Protein AF-0000000077172680 (afdb_homodimer)

Foldseek 3Di:
DPLCVQVVVLVVQCVVCLQVLPLVSNLVQADQAQAAWEADAPGDIDTGNVRVSVVSNVVSVVADGKDKDKAWPDWDDDPFKIKTKIKIWMWGDDPHDIDIFIKIKIWMWGQDPNHTHTRYIHIYGDDD/DPLCVQVVVLVVQCVVCLQVLPLVSNVVQADQAQAAWEADAPGDIDTGNVRVSVVSNVVSVVADGKDKDKAWPDWDDDPFKIKTKIKIWMWGDDPHDIDIFIKIKIWMWGQDPNHTHTRYIHIYGDDD

Structure (mmCIF, N/CA/C/O backbone):
data_AF-0000000077172680-model_v1
#
loop_
_entity.id
_entity.type
_entity.pdbx_description
1 polymer 'Gll0142 protein'
#
loop_
_atom_site.group_PDB
_atom_site.id
_atom_site.type_symbol
_atom_site.label_atom_id
_atom_site.label_alt_id
_atom_site.label_comp_id
_atom_site.label_asym_id
_atom_site.label_entity_id
_atom_site.label_seq_id
_atom_site.pdbx_PDB_ins_code
_atom_site.Cartn_x
_atom_site.Cartn_y
_atom_site.Cartn_z
_atom_site.occupancy
_atom_site.B_iso_or_equiv
_atom_site.auth_seq_id
_atom_site.auth_comp_id
_atom_site.auth_asym_id
_atom_site.auth_atom_id
_atom_site.pdbx_PDB_model_num
ATOM 1 N N . MET A 1 1 ? -17.188 -13.734 15.547 1 40.25 1 MET A N 1
ATOM 2 C CA . MET A 1 1 ? -16.375 -14.562 14.648 1 40.25 1 MET A CA 1
ATOM 3 C C . MET A 1 1 ? -15.289 -13.727 13.977 1 40.25 1 MET A C 1
ATOM 5 O O . MET A 1 1 ? -15.516 -12.578 13.609 1 40.25 1 MET A O 1
ATOM 9 N N . ASP A 1 2 ? -13.906 -13.969 13.953 1 67.06 2 ASP A N 1
ATOM 10 C CA . ASP A 1 2 ? -12.758 -13.156 13.578 1 67.06 2 ASP A CA 1
ATOM 11 C C . ASP A 1 2 ? -12.844 -12.711 12.125 1 67.06 2 ASP A C 1
ATOM 13 O O . ASP A 1 2 ? -12.734 -13.523 11.211 1 67.06 2 ASP A O 1
ATOM 17 N N . GLU A 1 3 ? -13.539 -11.633 11.867 1 84.81 3 GLU A N 1
ATOM 18 C CA . GLU A 1 3 ? -13.898 -11.055 10.578 1 84.81 3 GLU A CA 1
ATOM 19 C C . GLU A 1 3 ? -12.727 -11.125 9.602 1 84.81 3 GLU A C 1
ATOM 21 O O . GLU A 1 3 ? -12.93 -11.148 8.383 1 84.81 3 GLU A O 1
ATOM 26 N N . CYS A 1 4 ? -11.625 -11.43 10.219 1 95.38 4 CYS A N 1
ATOM 27 C CA . CYS A 1 4 ? -10.445 -11.375 9.352 1 95.38 4 CYS A CA 1
ATOM 28 C C . CYS A 1 4 ? -10.023 -12.773 8.922 1 95.38 4 CYS A C 1
ATOM 30 O O . CYS A 1 4 ? -9.164 -12.93 8.055 1 95.38 4 CYS A O 1
ATOM 32 N N . GLU A 1 5 ? -10.688 -13.789 9.422 1 96.75 5 GLU A N 1
ATOM 33 C CA . GLU A 1 5 ? -10.227 -15.156 9.164 1 96.75 5 GLU A CA 1
ATOM 34 C C . GLU A 1 5 ? -10.242 -15.461 7.664 1 96.75 5 GLU A C 1
ATOM 36 O O . GLU A 1 5 ? -9.242 -15.93 7.113 1 96.75 5 GLU A O 1
ATOM 41 N N . ALA A 1 6 ? -11.359 -15.234 7.035 1 97.44 6 ALA A N 1
ATOM 42 C CA . ALA A 1 6 ? -11.484 -15.531 5.609 1 97.44 6 ALA A CA 1
ATOM 43 C C . ALA A 1 6 ? -10.508 -14.695 4.793 1 97.44 6 ALA A C 1
ATOM 45 O O . ALA A 1 6 ? -9.898 -15.188 3.844 1 97.44 6 ALA A O 1
ATOM 46 N N . VAL A 1 7 ? -10.289 -13.398 5.141 1 98.62 7 VAL A N 1
ATOM 47 C CA . VAL A 1 7 ? -9.367 -12.508 4.449 1 98.62 7 VAL A CA 1
ATOM 48 C C . VAL A 1 7 ? -7.934 -13 4.641 1 98.62 7 VAL A C 1
ATOM 50 O O . VAL A 1 7 ? -7.152 -13.055 3.688 1 98.62 7 VAL A O 1
ATOM 53 N N . LEU A 1 8 ? -7.629 -13.414 5.879 1 98.69 8 LEU A N 1
ATOM 54 C CA . LEU A 1 8 ? -6.285 -13.898 6.168 1 98.69 8 LEU A CA 1
ATOM 55 C C . LEU A 1 8 ? -6.023 -15.227 5.465 1 98.69 8 LEU A C 1
ATOM 57 O O . LEU A 1 8 ? -4.891 -15.516 5.078 1 98.69 8 LEU A O 1
ATOM 61 N N . GLY A 1 9 ? -7.082 -16 5.258 1 98.62 9 GLY A N 1
ATOM 62 C CA . GLY A 1 9 ? -6.957 -17.188 4.426 1 98.62 9 GLY A CA 1
ATOM 63 C C . GLY A 1 9 ? -6.594 -16.875 2.988 1 98.62 9 GLY A C 1
ATOM 64 O O . GLY A 1 9 ? -5.715 -17.516 2.408 1 98.62 9 GLY A O 1
ATOM 65 N N . ALA A 1 10 ? -7.293 -15.898 2.416 1 98.75 10 ALA A N 1
ATOM 66 C CA . ALA A 1 10 ? -6.973 -15.445 1.064 1 98.75 10 ALA A CA 1
ATOM 67 C C . ALA A 1 10 ? -5.555 -14.891 0.995 1 98.75 10 ALA A C 1
ATOM 69 O O . ALA A 1 10 ? -4.832 -15.133 0.026 1 98.75 10 ALA A O 1
ATOM 70 N N . ASN A 1 11 ? -5.191 -14.18 2.037 1 98.88 11 ASN A N 1
ATOM 71 C CA . ASN A 1 11 ? -3.838 -13.648 2.127 1 98.88 11 ASN A CA 1
ATOM 72 C C . ASN A 1 11 ? -2.797 -14.766 2.162 1 98.88 11 ASN A C 1
ATOM 74 O O . ASN A 1 11 ? -1.79 -14.703 1.454 1 98.88 11 ASN A O 1
ATOM 78 N N . ALA A 1 12 ? -3.027 -15.742 2.932 1 98.81 12 ALA A N 1
ATOM 79 C CA . ALA A 1 12 ? -2.123 -16.891 3.012 1 98.81 12 ALA A CA 1
ATOM 80 C C . ALA A 1 12 ? -2.029 -17.609 1.67 1 98.81 12 ALA A C 1
ATOM 82 O O . ALA A 1 12 ? -0.949 -18.047 1.27 1 98.81 12 ALA A O 1
ATOM 83 N N . ALA A 1 13 ? -3.143 -17.734 0.996 1 98.88 13 ALA A N 1
ATOM 84 C CA . ALA A 1 13 ? -3.168 -18.375 -0.313 1 98.88 13 ALA A CA 1
ATOM 85 C C . ALA A 1 13 ? -2.324 -17.609 -1.324 1 98.88 13 ALA A C 1
ATOM 87 O O . ALA A 1 13 ? -1.645 -18.203 -2.16 1 98.88 13 ALA A O 1
ATOM 88 N N . PHE A 1 14 ? -2.365 -16.297 -1.26 1 98.94 14 PHE A N 1
ATOM 89 C CA . PHE A 1 14 ? -1.54 -15.461 -2.123 1 98.94 14 PHE A CA 1
ATOM 90 C C . PHE A 1 14 ? -0.061 -15.766 -1.923 1 98.94 14 PHE A C 1
ATOM 92 O O . PHE A 1 14 ? 0.666 -16 -2.891 1 98.94 14 PHE A O 1
ATOM 99 N N . TYR A 1 15 ? 0.352 -15.852 -0.707 1 98.81 15 TYR A N 1
ATOM 100 C CA . TYR A 1 15 ? 1.773 -16.031 -0.436 1 98.81 15 TYR A CA 1
ATOM 101 C C . TYR A 1 15 ? 2.197 -17.469 -0.691 1 98.81 15 TYR A C 1
ATOM 103 O O . TYR A 1 15 ? 3.328 -17.734 -1.107 1 98.81 15 TYR A O 1
ATOM 111 N N . ARG A 1 16 ? 1.318 -18.406 -0.494 1 98.69 16 ARG A N 1
ATOM 112 C CA . ARG A 1 16 ? 1.612 -19.797 -0.87 1 98.69 16 ARG A CA 1
ATOM 113 C C . ARG A 1 16 ? 1.8 -19.922 -2.379 1 98.69 16 ARG A C 1
ATOM 115 O O . ARG A 1 16 ? 2.73 -20.578 -2.84 1 98.69 16 ARG A O 1
ATOM 122 N N . ALA A 1 17 ? 0.877 -19.266 -3.127 1 98.81 17 ALA A N 1
ATOM 123 C CA . ALA A 1 17 ? 1.009 -19.266 -4.582 1 98.81 17 ALA A CA 1
ATOM 124 C C . ALA A 1 17 ? 2.332 -18.641 -5.012 1 98.81 17 ALA A C 1
ATOM 126 O O . ALA A 1 17 ? 2.986 -19.125 -5.934 1 98.81 17 ALA A O 1
ATOM 127 N N . PHE A 1 18 ? 2.713 -17.594 -4.309 1 98.5 18 PHE A N 1
ATOM 128 C CA . PHE A 1 18 ? 3.965 -16.891 -4.566 1 98.5 18 PHE A CA 1
ATOM 129 C C . PHE A 1 18 ? 5.16 -17.797 -4.277 1 98.5 18 PHE A C 1
ATOM 131 O O . PHE A 1 18 ? 6.023 -17.984 -5.137 1 98.5 18 PHE A O 1
ATOM 138 N N . GLU A 1 19 ? 5.191 -18.375 -3.176 1 97.69 19 GLU A N 1
ATOM 139 C CA . GLU A 1 19 ? 6.293 -19.234 -2.746 1 97.69 19 GLU A CA 1
ATOM 140 C C . GLU A 1 19 ? 6.441 -20.453 -3.66 1 97.69 19 GLU A C 1
ATOM 142 O O . GLU A 1 19 ? 7.555 -20.875 -3.967 1 97.69 19 GLU A O 1
ATOM 147 N N . LYS A 1 20 ? 5.379 -20.984 -4.086 1 97.56 20 LYS A N 1
ATOM 148 C CA . LYS A 1 20 ? 5.395 -22.188 -4.918 1 97.56 20 LYS A CA 1
ATOM 149 C C . LYS A 1 20 ? 5.57 -21.828 -6.395 1 97.56 20 LYS A C 1
ATOM 151 O O . LYS A 1 20 ? 5.703 -22.719 -7.238 1 97.56 20 LYS A O 1
ATOM 156 N N . ARG A 1 21 ? 5.531 -20.578 -6.668 1 97.88 21 ARG A N 1
ATOM 157 C CA . ARG A 1 21 ? 5.613 -20.109 -8.047 1 97.88 21 ARG A CA 1
ATOM 158 C C . ARG A 1 21 ? 4.551 -20.766 -8.914 1 97.88 21 ARG A C 1
ATOM 160 O O . ARG A 1 21 ? 4.852 -21.266 -10 1 97.88 21 ARG A O 1
ATOM 167 N N . ASP A 1 22 ? 3.367 -20.812 -8.367 1 98.56 22 ASP A N 1
ATOM 168 C CA . ASP A 1 22 ? 2.221 -21.453 -9 1 98.56 22 ASP A CA 1
ATOM 169 C C . ASP A 1 22 ? 1.269 -20.422 -9.594 1 98.56 22 ASP A C 1
ATOM 171 O O . ASP A 1 22 ? 0.454 -19.828 -8.883 1 98.56 22 ASP A O 1
ATOM 175 N N . ILE A 1 23 ? 1.263 -20.281 -10.914 1 98.75 23 ILE A N 1
ATOM 176 C CA . ILE A 1 23 ? 0.541 -19.203 -11.57 1 98.75 23 ILE A CA 1
ATOM 177 C C . ILE A 1 23 ? -0.959 -19.484 -11.539 1 98.75 23 ILE A C 1
ATOM 179 O O . ILE A 1 23 ? -1.771 -18.562 -11.461 1 98.75 23 ILE A O 1
ATOM 183 N N . GLU A 1 24 ? -1.305 -20.656 -11.586 1 98.81 24 GLU A N 1
ATOM 184 C CA . GLU A 1 24 ? -2.729 -20.969 -11.516 1 98.81 24 GLU A CA 1
ATOM 185 C C . GLU A 1 24 ? -3.295 -20.656 -10.133 1 98.81 24 GLU A C 1
ATOM 187 O O . GLU A 1 24 ? -4.395 -20.109 -10.023 1 98.81 24 GLU A O 1
ATOM 192 N N . ALA A 1 25 ? -2.621 -21 -9.062 1 98.88 25 ALA A N 1
ATOM 193 C CA . ALA A 1 25 ? -3.031 -20.625 -7.707 1 98.88 25 ALA A CA 1
ATOM 194 C C . ALA A 1 25 ? -3.045 -19.109 -7.531 1 98.88 25 ALA A C 1
ATOM 196 O O . ALA A 1 25 ? -3.926 -18.562 -6.863 1 98.88 25 ALA A O 1
ATOM 197 N N . MET A 1 26 ? -2.039 -18.484 -8.156 1 98.88 26 MET A N 1
ATOM 198 C CA . MET A 1 26 ? -1.99 -17.016 -8.125 1 98.88 26 MET A CA 1
ATOM 199 C C . MET A 1 26 ? -3.229 -16.422 -8.781 1 98.88 26 MET A C 1
ATOM 201 O O . MET A 1 26 ? -3.863 -15.523 -8.219 1 98.88 26 MET A O 1
ATOM 205 N N . ALA A 1 27 ? -3.566 -16.969 -9.891 1 98.81 27 ALA A N 1
ATOM 206 C CA . ALA A 1 27 ? -4.746 -16.484 -10.609 1 98.81 27 ALA A CA 1
ATOM 207 C C . ALA A 1 27 ? -6.008 -16.672 -9.766 1 98.81 27 ALA A C 1
ATOM 209 O O . ALA A 1 27 ? -6.895 -15.805 -9.781 1 98.81 27 ALA A O 1
ATOM 210 N N . ALA A 1 28 ? -6.066 -17.688 -9.023 1 98.69 28 ALA A N 1
ATOM 211 C CA . ALA A 1 28 ? -7.262 -18.031 -8.25 1 98.69 28 ALA A CA 1
ATOM 212 C C . ALA A 1 28 ? -7.473 -17.047 -7.105 1 98.69 28 ALA A C 1
ATOM 214 O O . ALA A 1 28 ? -8.602 -16.875 -6.629 1 98.69 28 ALA A O 1
ATOM 215 N N . VAL A 1 29 ? -6.453 -16.344 -6.68 1 98.75 29 VAL A N 1
ATOM 216 C CA . VAL A 1 29 ? -6.566 -15.469 -5.516 1 98.75 29 VAL A CA 1
ATOM 217 C C . VAL A 1 29 ? -6.867 -14.039 -5.969 1 98.75 29 VAL A C 1
ATOM 219 O O . VAL A 1 29 ? -7.371 -13.227 -5.188 1 98.75 29 VAL A O 1
ATOM 222 N N . TRP A 1 30 ? -6.574 -13.773 -7.227 1 98.88 30 TRP A N 1
ATOM 223 C CA . TRP A 1 30 ? -6.727 -12.406 -7.723 1 98.88 30 TRP A CA 1
ATOM 224 C C . TRP A 1 30 ? -8.109 -12.203 -8.328 1 98.88 30 TRP A C 1
ATOM 226 O O . TRP A 1 30 ? -8.656 -13.102 -8.969 1 98.88 30 TRP A O 1
ATOM 236 N N . SER A 1 31 ? -8.656 -11 -8.07 1 98.62 31 SER A N 1
ATOM 237 C CA . SER A 1 31 ? -9.711 -10.547 -8.969 1 98.62 31 SER A CA 1
ATOM 238 C C . SER A 1 31 ? -9.18 -10.359 -10.391 1 98.62 31 SER A C 1
ATOM 240 O O . SER A 1 31 ? -8.172 -9.688 -10.594 1 98.62 31 SER A O 1
ATOM 242 N N . GLN A 1 32 ? -9.828 -10.898 -11.328 1 97.75 32 GLN A N 1
ATOM 243 C CA . GLN A 1 32 ? -9.297 -10.891 -12.688 1 97.75 32 GLN A CA 1
ATOM 244 C C . GLN A 1 32 ? -9.953 -9.805 -13.523 1 97.75 32 GLN A C 1
ATOM 246 O O . GLN A 1 32 ? -10.125 -9.961 -14.734 1 97.75 32 GLN A O 1
ATOM 251 N N . GLY A 1 33 ? -10.344 -8.734 -12.875 1 94.75 33 GLY A N 1
ATOM 252 C CA . GLY A 1 33 ? -10.945 -7.59 -13.531 1 94.75 33 GLY A CA 1
ATOM 253 C C . GLY A 1 33 ? -9.93 -6.574 -14.016 1 94.75 33 GLY A C 1
ATOM 254 O O . GLY A 1 33 ? -8.734 -6.691 -13.719 1 94.75 33 GLY A O 1
ATOM 255 N N . ALA A 1 34 ? -10.383 -5.586 -14.703 1 94.88 34 ALA A N 1
ATOM 256 C CA . ALA A 1 34 ? -9.555 -4.535 -15.281 1 94.88 34 ALA A CA 1
ATOM 257 C C . ALA A 1 34 ? -9.086 -3.551 -14.211 1 94.88 34 ALA A C 1
ATOM 259 O O . ALA A 1 34 ? -8.18 -2.752 -14.445 1 94.88 34 ALA A O 1
ATOM 260 N N . ALA A 1 35 ? -9.609 -3.643 -13.008 1 95.31 35 ALA A N 1
ATOM 261 C CA . ALA A 1 35 ? -9.312 -2.637 -11.992 1 95.31 35 ALA A CA 1
ATOM 262 C C . ALA A 1 35 ? -8.219 -3.119 -11.047 1 95.31 35 ALA A C 1
ATOM 264 O O . ALA A 1 35 ? -7.746 -2.361 -10.195 1 95.31 35 ALA A O 1
ATOM 265 N N . SER A 1 36 ? -7.812 -4.387 -11.141 1 98.44 36 SER A N 1
ATOM 266 C CA . SER A 1 36 ? -6.77 -4.914 -10.266 1 98.44 36 SER A CA 1
ATOM 267 C C . SER A 1 36 ? -5.457 -4.16 -10.453 1 98.44 36 SER A C 1
ATOM 269 O O . SER A 1 36 ? -5.082 -3.826 -11.578 1 98.44 36 SER A O 1
ATOM 271 N N . LEU A 1 37 ? -4.773 -3.865 -9.359 1 98.88 37 LEU A N 1
ATOM 272 C CA . LEU A 1 37 ? -3.521 -3.121 -9.383 1 98.88 37 LEU A CA 1
ATOM 273 C C . LEU A 1 37 ? -2.436 -3.857 -8.602 1 98.88 37 LEU A C 1
ATOM 275 O O . LEU A 1 37 ? -2.707 -4.43 -7.543 1 98.88 37 LEU A O 1
ATOM 279 N N . CYS A 1 38 ? -1.221 -3.779 -9.133 1 98.94 38 CYS A N 1
ATOM 280 C CA . CYS A 1 38 ? -0.075 -4.371 -8.453 1 98.94 38 CYS A CA 1
ATOM 281 C C . CYS A 1 38 ? 1.145 -3.461 -8.547 1 98.94 38 CYS A C 1
ATOM 283 O O . CYS A 1 38 ? 1.502 -3.004 -9.633 1 98.94 38 CYS A O 1
ATOM 285 N N . ILE A 1 39 ? 1.688 -3.17 -7.469 1 98.88 39 ILE A N 1
ATOM 286 C CA . ILE A 1 39 ? 2.943 -2.436 -7.359 1 98.88 39 ILE A CA 1
ATOM 287 C C . ILE A 1 39 ? 4.023 -3.34 -6.773 1 98.88 39 ILE A C 1
ATOM 289 O O . ILE A 1 39 ? 4.023 -3.621 -5.57 1 98.88 39 ILE A O 1
ATOM 293 N N . HIS A 1 40 ? 4.938 -3.797 -7.621 1 98.31 40 HIS A N 1
ATOM 294 C CA . HIS A 1 40 ? 6.121 -4.508 -7.145 1 98.31 40 HIS A CA 1
ATOM 295 C C . HIS A 1 40 ? 7.16 -3.537 -6.59 1 98.31 40 HIS A C 1
ATOM 297 O O . HIS A 1 40 ? 7.152 -2.354 -6.93 1 98.31 40 HIS A O 1
ATOM 303 N N . PRO A 1 41 ? 7.996 -4.094 -5.707 1 96.81 41 PRO A N 1
ATOM 304 C CA . PRO A 1 41 ? 9.016 -3.215 -5.137 1 96.81 41 PRO A CA 1
ATOM 305 C C . PRO A 1 41 ? 9.828 -2.479 -6.199 1 96.81 41 PRO A C 1
ATOM 307 O O . PRO A 1 41 ? 10.406 -3.109 -7.086 1 96.81 41 PRO A O 1
ATOM 310 N N . GLY A 1 42 ? 9.766 -1.125 -6.117 1 96.06 42 GLY A N 1
ATOM 311 C CA . GLY A 1 42 ? 10.578 -0.288 -6.98 1 96.06 42 GLY A CA 1
ATOM 312 C C . GLY A 1 42 ? 9.922 0.009 -8.312 1 96.06 42 GLY A C 1
ATOM 313 O O . GLY A 1 42 ? 10.508 0.665 -9.172 1 96.06 42 GLY A O 1
ATOM 314 N N . ARG A 1 43 ? 8.68 -0.343 -8.453 1 97.19 43 ARG A N 1
ATOM 315 C CA . ARG A 1 43 ? 8.062 -0.252 -9.773 1 97.19 43 ARG A CA 1
ATOM 316 C C . ARG A 1 43 ? 6.789 0.586 -9.727 1 97.19 43 ARG A C 1
ATOM 318 O O . ARG A 1 43 ? 6.172 0.726 -8.672 1 97.19 43 ARG A O 1
ATOM 325 N N . PRO A 1 44 ? 6.414 1.173 -10.914 1 98.19 44 PRO A N 1
ATOM 326 C CA . PRO A 1 44 ? 5.07 1.752 -10.992 1 98.19 44 PRO A CA 1
ATOM 327 C C . PRO A 1 44 ? 3.969 0.694 -10.953 1 98.19 44 PRO A C 1
ATOM 329 O O . PRO A 1 44 ? 4.254 -0.502 -11.055 1 98.19 44 PRO A O 1
ATOM 332 N N . ALA A 1 45 ? 2.779 1.157 -10.891 1 98.75 45 ALA A N 1
ATOM 333 C CA . ALA A 1 45 ? 1.63 0.26 -10.812 1 98.75 45 ALA A CA 1
ATOM 334 C C . ALA A 1 45 ? 1.367 -0.414 -12.156 1 98.75 45 ALA A C 1
ATOM 336 O O . ALA A 1 45 ? 1.475 0.222 -13.203 1 98.75 45 ALA A O 1
ATOM 337 N N . LEU A 1 46 ? 1.086 -1.696 -12.102 1 98.81 46 LEU A N 1
ATOM 338 C CA . LEU A 1 46 ? 0.448 -2.43 -13.195 1 98.81 46 LEU A CA 1
ATOM 339 C C . LEU A 1 46 ? -1.067 -2.445 -13.023 1 98.81 46 LEU A C 1
ATOM 341 O O . LEU A 1 46 ? -1.57 -2.693 -11.922 1 98.81 46 LEU A O 1
ATOM 345 N N . ARG A 1 47 ? -1.732 -2.193 -14.125 1 98.44 47 ARG A N 1
ATOM 346 C CA . ARG A 1 47 ? -3.191 -2.18 -14.062 1 98.44 47 ARG A CA 1
ATOM 347 C C . ARG A 1 47 ? -3.785 -3.303 -14.906 1 98.44 47 ARG A C 1
ATOM 349 O O . ARG A 1 47 ? -3.371 -3.514 -16.047 1 98.44 47 ARG A O 1
ATOM 356 N N . GLY A 1 48 ? -4.777 -3.916 -14.266 1 98.56 48 GLY A N 1
ATOM 357 C CA . GLY A 1 48 ? -5.488 -4.988 -14.945 1 98.56 48 GLY A CA 1
ATOM 358 C C . GLY A 1 48 ? -4.855 -6.352 -14.727 1 98.56 48 GLY A C 1
ATOM 359 O O . GLY A 1 48 ? -3.631 -6.473 -14.672 1 98.56 48 GLY A O 1
ATOM 360 N N . TRP A 1 49 ? -5.734 -7.336 -14.695 1 98.44 49 TRP A N 1
ATOM 361 C CA . TRP A 1 49 ? -5.281 -8.688 -14.375 1 98.44 49 TRP A CA 1
ATOM 362 C C . TRP A 1 49 ? -4.301 -9.188 -15.43 1 98.44 49 TRP A C 1
ATOM 364 O O . TRP A 1 49 ? -3.318 -9.859 -15.102 1 98.44 49 TRP A O 1
ATOM 374 N N . SER A 1 50 ? -4.492 -8.922 -16.656 1 98.56 50 SER A N 1
ATOM 375 C CA . SER A 1 50 ? -3.584 -9.398 -17.688 1 98.56 50 SER A CA 1
ATOM 376 C C . SER A 1 50 ? -2.154 -8.938 -17.422 1 98.56 50 SER A C 1
ATOM 378 O O . SER A 1 50 ? -1.224 -9.75 -17.453 1 98.56 50 SER A O 1
ATOM 380 N N . ALA A 1 51 ? -1.961 -7.645 -17.141 1 98.81 51 ALA A N 1
ATOM 381 C CA . ALA A 1 51 ? -0.64 -7.102 -16.844 1 98.81 51 ALA A CA 1
ATOM 382 C C . ALA A 1 51 ? -0.097 -7.68 -15.539 1 98.81 51 ALA A C 1
ATOM 384 O O . ALA A 1 51 ? 1.086 -8.016 -15.445 1 98.81 51 ALA A O 1
ATOM 385 N N . VAL A 1 52 ? -0.951 -7.801 -14.57 1 98.88 52 VAL A N 1
ATOM 386 C CA . VAL A 1 52 ? -0.561 -8.328 -13.266 1 98.88 52 VAL A CA 1
ATOM 387 C C . VAL A 1 52 ? -0.106 -9.781 -13.414 1 98.88 52 VAL A C 1
ATOM 389 O O . VAL A 1 52 ? 0.968 -10.156 -12.93 1 98.88 52 VAL A O 1
ATOM 392 N N . ARG A 1 53 ? -0.907 -10.586 -14.109 1 98.88 53 ARG A N 1
ATOM 393 C CA . ARG A 1 53 ? -0.549 -11.984 -14.32 1 98.88 53 ARG A CA 1
ATOM 394 C C . ARG A 1 53 ? 0.799 -12.109 -15.023 1 98.88 53 ARG A C 1
ATOM 396 O O . ARG A 1 53 ? 1.656 -12.883 -14.602 1 98.88 53 ARG A O 1
ATOM 403 N N . GLN A 1 54 ? 0.976 -11.352 -16.062 1 98.81 54 GLN A N 1
ATOM 404 C CA . GLN A 1 54 ? 2.223 -11.406 -16.812 1 98.81 54 GLN A CA 1
ATOM 405 C C . GLN A 1 54 ? 3.418 -11.07 -15.938 1 98.81 54 GLN A C 1
ATOM 407 O O . GLN A 1 54 ? 4.48 -11.68 -16.062 1 98.81 54 GLN A O 1
ATOM 412 N N . SER A 1 55 ? 3.275 -10.109 -15.086 1 98.81 55 SER A N 1
ATOM 413 C CA . SER A 1 55 ? 4.367 -9.719 -14.195 1 98.81 55 SER A CA 1
ATOM 414 C C . SER A 1 55 ? 4.719 -10.852 -13.234 1 98.81 55 SER A C 1
ATOM 416 O O . SER A 1 55 ? 5.895 -11.086 -12.953 1 98.81 55 SER A O 1
ATOM 418 N N . TRP A 1 56 ? 3.756 -11.523 -12.656 1 98.69 56 TRP A N 1
ATOM 419 C CA . TRP A 1 56 ? 4.008 -12.664 -11.773 1 98.69 56 TRP A CA 1
ATOM 420 C C . TRP A 1 56 ? 4.66 -13.805 -12.539 1 98.69 56 TRP A C 1
ATOM 422 O O . TRP A 1 56 ? 5.574 -14.461 -12.031 1 98.69 56 TRP A O 1
ATOM 432 N N . GLU A 1 57 ? 4.199 -14.039 -13.789 1 98.75 57 GLU A N 1
ATOM 433 C CA . GLU A 1 57 ? 4.816 -15.07 -14.617 1 98.75 57 GLU A CA 1
ATOM 434 C C . GLU A 1 57 ? 6.301 -14.789 -14.836 1 98.75 57 GLU A C 1
ATOM 436 O O . GLU A 1 57 ? 7.129 -15.703 -14.766 1 98.75 57 GLU A O 1
ATOM 441 N N . GLN A 1 58 ? 6.605 -13.586 -15.094 1 98.38 58 GLN A N 1
ATOM 442 C CA . GLN A 1 58 ? 8 -13.203 -15.281 1 98.38 58 GLN A CA 1
ATOM 443 C C . GLN A 1 58 ? 8.805 -13.406 -14 1 98.38 58 GLN A C 1
ATOM 445 O O . GLN A 1 58 ? 9.922 -13.93 -14.039 1 98.38 58 GLN A O 1
ATOM 450 N N . ILE A 1 59 ? 8.312 -13.016 -12.859 1 97.12 59 ILE A N 1
ATOM 451 C CA . ILE A 1 59 ? 8.969 -13.18 -11.57 1 97.12 59 ILE A CA 1
ATOM 452 C C . ILE A 1 59 ? 9.188 -14.664 -11.289 1 97.12 59 ILE A C 1
ATOM 454 O O . ILE A 1 59 ? 10.266 -15.07 -10.859 1 97.12 59 ILE A O 1
ATOM 458 N N . PHE A 1 60 ? 8.164 -15.477 -11.562 1 97.12 60 PHE A N 1
ATOM 459 C CA . PHE A 1 60 ? 8.25 -16.906 -11.312 1 97.12 60 PHE A CA 1
ATOM 460 C C . PHE A 1 60 ? 9.312 -17.562 -12.195 1 97.12 60 PHE A C 1
ATOM 462 O O . PHE A 1 60 ? 10.023 -18.469 -11.758 1 97.12 60 PHE A O 1
ATOM 469 N N . LYS A 1 61 ? 9.422 -17.094 -13.375 1 96.38 61 LYS A N 1
ATOM 470 C CA . LYS A 1 61 ? 10.367 -17.641 -14.344 1 96.38 61 LYS A CA 1
ATOM 471 C C . LYS A 1 61 ? 11.805 -17.438 -13.891 1 96.38 61 LYS A C 1
ATOM 473 O O . LYS A 1 61 ? 12.656 -18.312 -14.094 1 96.38 61 LYS A O 1
ATOM 478 N N . VAL A 1 62 ? 12.039 -16.312 -13.242 1 93.19 62 VAL A N 1
ATOM 479 C CA . VAL A 1 62 ? 13.422 -15.969 -12.953 1 93.19 62 VAL A CA 1
ATOM 480 C C . VAL A 1 62 ? 13.758 -16.328 -11.508 1 93.19 62 VAL A C 1
ATOM 482 O O . VAL A 1 62 ? 14.891 -16.125 -11.055 1 93.19 62 VAL A O 1
ATOM 485 N N . THR A 1 63 ? 12.844 -16.781 -10.773 1 91.31 63 THR A N 1
ATOM 486 C CA . THR A 1 63 ? 13.031 -17.188 -9.383 1 91.31 63 THR A CA 1
ATOM 487 C C . THR A 1 63 ? 13.234 -18.688 -9.273 1 91.31 63 THR A C 1
ATOM 489 O O . THR A 1 63 ? 12.336 -19.469 -9.617 1 91.31 63 THR A O 1
ATOM 492 N N . ALA A 1 64 ? 14.375 -19.125 -8.82 1 88.56 64 ALA A N 1
ATOM 493 C CA . ALA A 1 64 ? 14.664 -20.562 -8.711 1 88.56 64 ALA A CA 1
ATOM 494 C C . ALA A 1 64 ? 14.055 -21.141 -7.434 1 88.56 64 ALA A C 1
ATOM 496 O O . ALA A 1 64 ? 13.398 -22.188 -7.469 1 88.56 64 ALA A O 1
ATOM 497 N N . TYR A 1 65 ? 14.289 -20.531 -6.312 1 92 65 TYR A N 1
ATOM 498 C CA . TYR A 1 65 ? 13.773 -20.938 -5.012 1 92 65 TYR A CA 1
ATOM 499 C C . TYR A 1 65 ? 13.43 -19.719 -4.156 1 92 65 TYR A C 1
ATOM 501 O O . TYR A 1 65 ? 14.164 -18.734 -4.148 1 92 65 TYR A O 1
ATOM 509 N N . ILE A 1 66 ? 12.281 -19.906 -3.57 1 94.94 66 ILE A N 1
ATOM 510 C CA . ILE A 1 66 ? 11.859 -18.797 -2.736 1 94.94 66 ILE A CA 1
ATOM 511 C C . ILE A 1 66 ? 11.094 -19.312 -1.522 1 94.94 66 ILE A C 1
ATOM 513 O O . ILE A 1 66 ? 10.32 -20.266 -1.632 1 94.94 66 ILE A O 1
ATOM 517 N N . GLU A 1 67 ? 11.43 -18.766 -0.358 1 96.25 67 GLU A N 1
ATOM 518 C CA . GLU A 1 67 ? 10.656 -18.922 0.872 1 96.25 67 GLU A CA 1
ATOM 519 C C . GLU A 1 67 ? 10.195 -17.562 1.401 1 96.25 67 GLU A C 1
ATOM 521 O O . GLU A 1 67 ? 10.945 -16.578 1.356 1 96.25 67 GLU A O 1
ATOM 526 N N . ILE A 1 68 ? 8.938 -17.578 1.902 1 97.56 68 ILE A N 1
ATOM 527 C CA . ILE A 1 68 ? 8.375 -16.328 2.375 1 97.56 68 ILE A CA 1
ATOM 528 C C . ILE A 1 68 ? 7.789 -16.516 3.771 1 97.56 68 ILE A C 1
ATOM 530 O O . ILE A 1 68 ? 6.973 -17.406 3.992 1 97.56 68 ILE A O 1
ATOM 534 N N . GLU A 1 69 ? 8.234 -15.742 4.652 1 97.88 69 GLU A N 1
ATOM 535 C CA . GLU A 1 69 ? 7.613 -15.594 5.965 1 97.88 69 GLU A CA 1
ATOM 536 C C . GLU A 1 69 ? 6.914 -14.242 6.094 1 97.88 69 GLU A C 1
ATOM 538 O O . GLU A 1 69 ? 7.473 -13.211 5.707 1 97.88 69 GLU A O 1
ATOM 543 N N . THR A 1 70 ? 5.684 -14.312 6.609 1 98.44 70 THR A N 1
ATOM 544 C CA . THR A 1 70 ? 4.934 -13.07 6.742 1 98.44 70 THR A CA 1
ATOM 545 C C . THR A 1 70 ? 4.637 -12.766 8.211 1 98.44 70 THR A C 1
ATOM 547 O O . THR A 1 70 ? 4.438 -13.688 9.008 1 98.44 70 THR A O 1
ATOM 550 N N . GLU A 1 71 ? 4.715 -11.578 8.586 1 98.44 71 GLU A N 1
ATOM 551 C CA . GLU A 1 71 ? 4.234 -11.047 9.852 1 98.44 71 GLU A CA 1
ATOM 552 C C . GLU A 1 71 ? 3.092 -10.055 9.641 1 98.44 71 GLU A C 1
ATOM 554 O O . GLU A 1 71 ? 3.312 -8.938 9.164 1 98.44 71 GLU A O 1
ATOM 559 N N . ILE A 1 72 ? 1.91 -10.5 10.062 1 98.62 72 ILE A N 1
ATOM 560 C CA . ILE A 1 72 ? 0.728 -9.664 9.875 1 98.62 72 ILE A CA 1
ATOM 561 C C . ILE A 1 72 ? 0.722 -8.539 10.906 1 98.62 72 ILE A C 1
ATOM 563 O O . ILE A 1 72 ? 0.781 -8.797 12.117 1 98.62 72 ILE A O 1
ATOM 567 N N . LEU A 1 73 ? 0.643 -7.336 10.438 1 98.38 73 LEU A N 1
ATOM 568 C CA . LEU A 1 73 ? 0.577 -6.18 11.328 1 98.38 73 LEU A CA 1
ATOM 569 C C . LEU A 1 73 ? -0.871 -5.781 11.594 1 98.38 73 LEU A C 1
ATOM 571 O O . LEU A 1 73 ? -1.2 -5.332 12.695 1 98.38 73 LEU A O 1
ATOM 575 N N . THR A 1 74 ? -1.721 -5.891 10.555 1 98 74 THR A N 1
ATOM 576 C CA . THR A 1 74 ? -3.137 -5.578 10.719 1 98 74 THR A CA 1
ATOM 577 C C . THR A 1 74 ? -3.975 -6.293 9.664 1 98 74 THR A C 1
ATOM 579 O O . THR A 1 74 ? -3.465 -6.66 8.602 1 98 74 THR A O 1
ATOM 582 N N . CYS A 1 75 ? -5.141 -6.59 10.008 1 98.5 75 CYS A N 1
ATOM 583 C CA . CYS A 1 75 ? -6.234 -7.004 9.133 1 98.5 75 CYS A CA 1
ATOM 584 C C . CYS A 1 75 ? -7.516 -6.254 9.469 1 98.5 75 CYS A C 1
ATOM 586 O O . CYS A 1 75 ? -8.016 -6.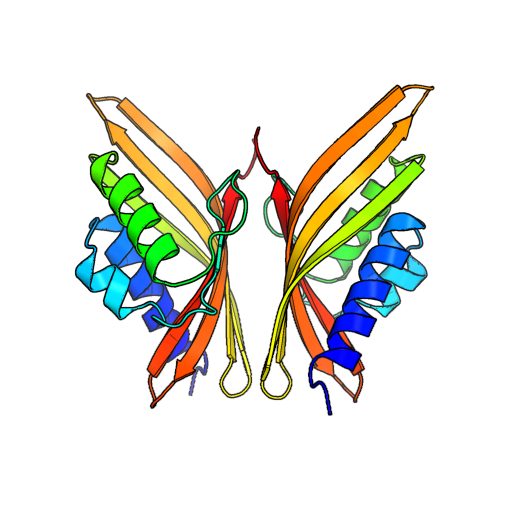34 10.59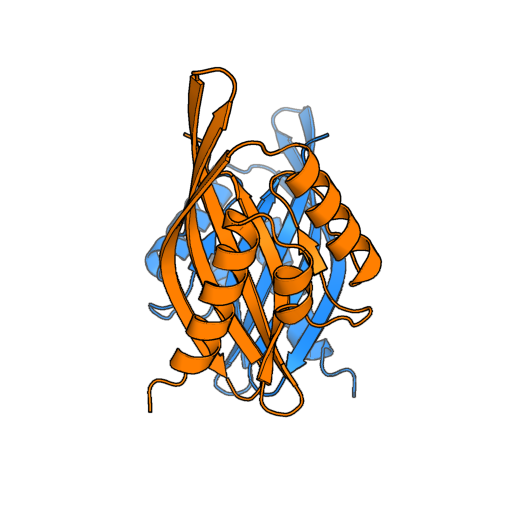4 1 98.5 75 CYS A O 1
ATOM 588 N N . GLU A 1 76 ? -7.945 -5.465 8.508 1 97.62 76 GLU A N 1
ATOM 589 C CA . GLU A 1 76 ? -9.172 -4.695 8.703 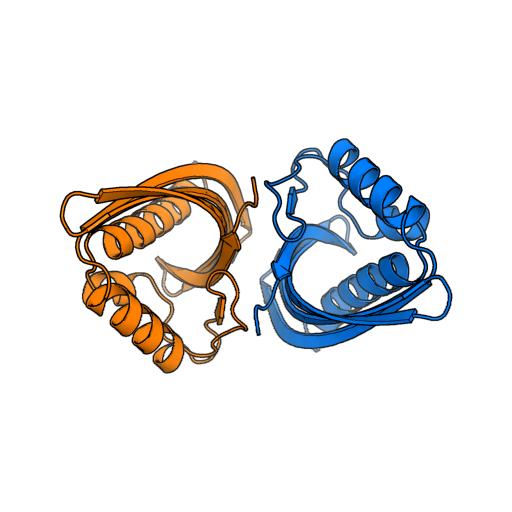1 97.62 76 GLU A CA 1
ATOM 590 C C . GLU A 1 76 ? -10.219 -5.055 7.648 1 97.62 76 GLU A C 1
ATOM 592 O O . GLU A 1 76 ? -9.914 -5.098 6.453 1 97.62 76 GLU A O 1
ATOM 597 N N . VAL A 1 77 ? -11.438 -5.344 8.172 1 97.31 77 VAL A N 1
ATOM 598 C CA . VAL A 1 77 ? -12.547 -5.695 7.293 1 97.31 77 VAL A CA 1
ATOM 599 C C . VAL A 1 77 ? -13.711 -4.738 7.523 1 97.31 77 VAL A C 1
ATOM 601 O O . VAL A 1 77 ? -14.141 -4.531 8.664 1 97.31 77 VAL A O 1
ATOM 604 N N . GLN A 1 78 ? -14.164 -4.188 6.504 1 95.31 78 GLN A N 1
ATOM 605 C CA . GLN A 1 78 ? -15.391 -3.395 6.527 1 95.31 78 GLN A CA 1
ATOM 606 C C . GLN A 1 78 ? -16.281 -3.725 5.336 1 95.31 78 GLN A C 1
ATOM 608 O O . GLN A 1 78 ? -15.984 -3.332 4.203 1 95.31 78 GLN A O 1
ATOM 613 N N . GLY A 1 79 ? -17.422 -4.465 5.594 1 93.69 79 GLY A N 1
ATOM 614 C CA . GLY A 1 79 ? -18.297 -4.867 4.508 1 93.69 79 GLY A CA 1
ATOM 615 C C . GLY A 1 79 ? -17.625 -5.789 3.508 1 93.69 79 GLY A C 1
ATOM 616 O O . GLY A 1 79 ? -17.172 -6.879 3.869 1 93.69 79 GLY A O 1
ATOM 617 N N . THR A 1 80 ? -17.469 -5.227 2.299 1 96.5 80 THR A N 1
ATOM 618 C CA . THR A 1 80 ? -16.984 -6.074 1.218 1 96.5 80 THR A CA 1
ATOM 619 C C . THR A 1 80 ? -15.562 -5.676 0.82 1 96.5 80 THR A C 1
ATOM 621 O O . THR A 1 80 ? -15.094 -6.039 -0.258 1 96.5 80 THR A O 1
ATOM 624 N N . LEU A 1 81 ? -14.93 -4.883 1.642 1 98.19 81 LEU A N 1
ATOM 625 C CA . LEU A 1 81 ? -13.547 -4.484 1.424 1 98.19 81 LEU A CA 1
ATOM 626 C C . LEU A 1 81 ? -12.695 -4.777 2.656 1 98.19 81 LEU A C 1
ATOM 628 O O . LEU A 1 81 ? -13.164 -4.629 3.787 1 98.19 81 LEU A O 1
ATOM 632 N N . ALA A 1 82 ? -11.508 -5.215 2.473 1 98.56 82 ALA A N 1
ATOM 633 C CA . ALA A 1 82 ? -10.555 -5.496 3.545 1 98.56 82 ALA A CA 1
ATOM 634 C C . ALA A 1 82 ? -9.125 -5.156 3.115 1 98.56 82 ALA A C 1
ATOM 636 O O . ALA A 1 82 ? -8.836 -5.078 1.919 1 98.56 82 ALA A O 1
ATOM 637 N N . TYR A 1 83 ? -8.273 -4.895 4.086 1 98.81 83 TYR A N 1
ATOM 638 C CA . TYR A 1 83 ? -6.859 -4.754 3.768 1 98.81 83 TYR A CA 1
ATOM 639 C C . TYR A 1 83 ? -5.992 -5.387 4.848 1 98.81 83 TYR A C 1
ATOM 641 O O . TYR A 1 83 ? -6.391 -5.457 6.012 1 98.81 83 TYR A O 1
ATOM 649 N N . VAL A 1 84 ? -4.93 -5.902 4.434 1 98.88 84 VAL A N 1
ATOM 650 C CA . VAL A 1 84 ? -3.898 -6.512 5.27 1 98.88 84 VAL A CA 1
ATOM 651 C C . VAL A 1 84 ? -2.566 -5.793 5.055 1 98.88 84 VAL A C 1
ATOM 653 O O . VAL A 1 84 ? -2.146 -5.582 3.914 1 98.88 84 VAL A O 1
ATOM 656 N N . VAL A 1 85 ? -1.963 -5.336 6.102 1 98.94 85 VAL A N 1
ATOM 657 C CA . VAL A 1 85 ? -0.601 -4.812 6.082 1 98.94 85 VAL A CA 1
ATOM 658 C C . VAL A 1 85 ? 0.339 -5.793 6.777 1 98.94 85 VAL A C 1
ATOM 660 O O . VAL A 1 85 ? 0.021 -6.312 7.852 1 98.94 85 VAL A O 1
ATOM 663 N N . LEU A 1 86 ? 1.444 -6.078 6.125 1 98.88 86 LEU A N 1
ATOM 664 C CA . LEU A 1 86 ? 2.33 -7.094 6.684 1 98.88 86 LEU A CA 1
ATOM 665 C C . LEU A 1 86 ? 3.779 -6.832 6.285 1 98.88 86 LEU A C 1
ATOM 667 O O . LEU A 1 86 ? 4.043 -6.043 5.375 1 98.88 86 LEU A O 1
ATOM 671 N N . MET A 1 87 ? 4.672 -7.387 6.984 1 98.62 87 MET A N 1
ATOM 672 C CA . MET A 1 87 ? 6.078 -7.496 6.613 1 98.62 87 MET A CA 1
ATOM 673 C C . MET A 1 87 ? 6.379 -8.867 6.02 1 98.62 87 MET A C 1
ATOM 675 O O . MET A 1 87 ? 5.938 -9.891 6.551 1 98.62 87 MET A O 1
ATOM 679 N N . GLU A 1 88 ? 7.023 -8.867 4.93 1 97.62 88 GLU A N 1
ATOM 680 C CA . GLU A 1 88 ? 7.477 -10.109 4.301 1 97.62 88 GLU A CA 1
ATOM 681 C C . GLU A 1 88 ? 8.984 -10.273 4.441 1 97.62 88 GLU A C 1
ATOM 683 O O . GLU A 1 88 ? 9.742 -9.328 4.211 1 97.62 88 GLU A O 1
ATOM 688 N N . LYS A 1 89 ? 9.375 -11.414 4.844 1 96.62 89 LYS A N 1
ATOM 689 C CA . LYS A 1 89 ? 10.75 -11.867 4.715 1 96.62 89 LYS A CA 1
ATOM 690 C C . LYS A 1 89 ? 10.891 -12.891 3.59 1 96.62 89 LYS A C 1
ATOM 692 O O . LYS A 1 89 ? 10.344 -13.992 3.676 1 96.62 89 LYS A O 1
ATOM 697 N N . VAL A 1 90 ? 11.609 -12.523 2.59 1 94.75 90 VAL A N 1
ATOM 698 C CA . VAL A 1 90 ? 11.742 -13.359 1.397 1 94.75 90 VAL A CA 1
ATOM 699 C C . VAL A 1 90 ? 13.156 -13.914 1.309 1 94.75 90 VAL A C 1
ATOM 701 O O . VAL A 1 90 ? 14.125 -13.156 1.229 1 94.75 90 VAL A O 1
ATOM 704 N N . LEU A 1 91 ? 13.258 -15.172 1.425 1 93.94 91 LEU A N 1
ATOM 705 C CA . LEU A 1 91 ? 14.516 -15.883 1.21 1 93.94 91 LEU A CA 1
ATOM 706 C C . LEU A 1 91 ? 14.586 -16.453 -0.203 1 93.94 91 LEU A C 1
ATOM 708 O O . LEU A 1 91 ? 13.688 -17.188 -0.626 1 93.94 91 LEU A O 1
ATOM 712 N N . GLN A 1 92 ? 15.602 -15.977 -0.867 1 90.31 92 GLN A N 1
ATOM 713 C CA . GLN A 1 92 ? 15.859 -16.516 -2.197 1 90.31 92 GLN A CA 1
ATOM 714 C C . GLN A 1 92 ? 17.219 -17.219 -2.256 1 90.31 92 GLN A C 1
ATOM 716 O O . GL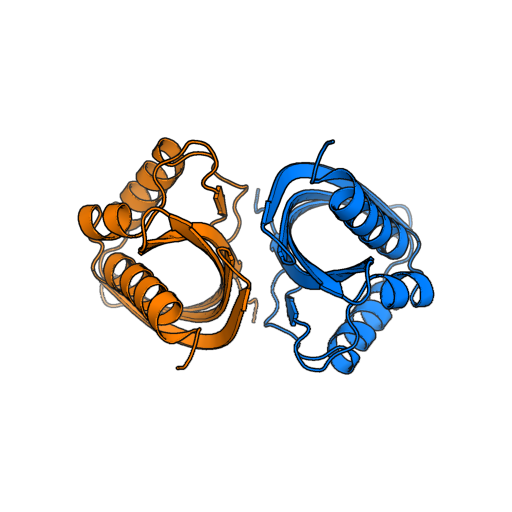N A 1 92 ? 18.172 -16.781 -1.613 1 90.31 92 GLN A O 1
ATOM 721 N N . ALA A 1 93 ? 17.203 -18.312 -2.957 1 87.25 93 ALA A N 1
ATOM 722 C CA . ALA A 1 93 ? 18.438 -19.062 -3.145 1 87.25 93 ALA A CA 1
ATOM 723 C C . ALA A 1 93 ? 18.672 -19.375 -4.617 1 87.25 93 ALA A C 1
ATOM 725 O O . ALA A 1 93 ? 17.734 -19.688 -5.352 1 87.25 93 ALA A O 1
ATOM 726 N N . ALA A 1 94 ? 19.969 -19.031 -5.023 1 81.88 94 ALA A N 1
ATOM 727 C CA . ALA A 1 94 ? 20.422 -19.375 -6.367 1 81.88 94 ALA A CA 1
ATOM 728 C C . ALA A 1 94 ? 21.922 -19.688 -6.371 1 81.88 94 ALA A C 1
ATOM 730 O O . ALA A 1 94 ? 22.719 -18.969 -5.754 1 81.88 94 ALA A O 1
ATOM 731 N N . GLY A 1 95 ? 22.25 -20.828 -7.004 1 84.94 95 GLY A N 1
ATOM 732 C CA . GLY A 1 95 ? 23.641 -21.172 -7.191 1 84.94 95 GLY A CA 1
ATOM 733 C C . GLY A 1 95 ? 24.406 -21.344 -5.887 1 84.94 95 GLY A C 1
ATOM 734 O O . GLY A 1 95 ? 25.547 -20.922 -5.77 1 84.94 95 GLY A O 1
ATOM 735 N N . GLY A 1 96 ? 23.781 -21.734 -4.922 1 84 96 GLY A N 1
ATOM 736 C CA . GLY A 1 96 ? 24.453 -21.984 -3.658 1 84 96 GLY A CA 1
ATOM 737 C C . GLY A 1 96 ? 24.5 -20.766 -2.756 1 84 96 GLY A C 1
ATOM 738 O O . GLY A 1 96 ? 25.016 -20.828 -1.638 1 84 96 GLY A O 1
ATOM 739 N N . GLN A 1 97 ? 24.031 -19.594 -3.23 1 89.25 97 GLN A N 1
ATOM 740 C CA . GLN A 1 97 ? 23.984 -18.375 -2.428 1 89.25 97 GLN A CA 1
ATOM 741 C C . GLN A 1 97 ? 22.562 -18.047 -2.01 1 89.25 97 GLN A C 1
ATOM 743 O O . GLN A 1 97 ? 21.609 -18.359 -2.734 1 89.25 97 GLN A O 1
ATOM 748 N N . SER A 1 98 ? 22.453 -17.688 -0.761 1 89.5 98 SER A N 1
ATOM 749 C CA . SER A 1 98 ? 21.141 -17.281 -0.268 1 89.5 98 SER A CA 1
ATOM 750 C C . SER A 1 98 ? 21.156 -15.836 0.212 1 89.5 98 SER A C 1
ATOM 752 O O . SER A 1 98 ? 22.172 -15.352 0.73 1 89.5 98 SER A O 1
ATOM 754 N N . ALA A 1 99 ? 20.062 -15.117 -0.098 1 90.62 99 ALA A N 1
ATOM 755 C CA . ALA A 1 99 ? 19.828 -13.75 0.369 1 90.62 99 ALA A CA 1
ATOM 756 C C . ALA A 1 99 ? 18.422 -13.594 0.932 1 90.62 99 ALA A C 1
ATOM 758 O O . ALA A 1 99 ? 17.5 -14.289 0.509 1 90.62 99 ALA A O 1
ATOM 759 N N . SER A 1 100 ? 18.422 -12.852 1.955 1 93.81 100 SER A N 1
ATOM 760 C CA . SER A 1 100 ? 17.125 -12.539 2.547 1 93.81 100 SER A CA 1
ATOM 761 C C . SER A 1 100 ? 16.844 -11.039 2.525 1 93.81 100 SER A C 1
ATOM 763 O O . SER A 1 100 ? 17.719 -10.242 2.859 1 93.81 100 SER A O 1
ATOM 765 N N . VAL A 1 101 ? 15.664 -10.758 2.029 1 93.25 101 VAL A N 1
ATOM 766 C CA . VAL A 1 101 ? 15.273 -9.352 1.982 1 93.25 101 VAL A CA 1
ATOM 767 C C . VAL A 1 101 ? 13.922 -9.172 2.668 1 93.25 101 VAL A C 1
ATOM 769 O O . VAL A 1 101 ? 13.117 -10.102 2.721 1 93.25 101 VAL A O 1
ATOM 772 N N . GLN A 1 102 ? 13.781 -8.047 3.266 1 96.5 102 GLN A N 1
ATOM 773 C CA . GLN A 1 102 ? 12.5 -7.695 3.875 1 96.5 102 GLN A CA 1
ATOM 774 C C . GLN A 1 102 ? 11.781 -6.617 3.064 1 96.5 102 GLN A C 1
ATOM 776 O O . GLN A 1 102 ? 12.422 -5.719 2.514 1 96.5 102 GLN A O 1
ATOM 781 N N . SER A 1 103 ? 10.492 -6.762 3.025 1 97.69 103 SER A N 1
ATOM 782 C CA . SER A 1 103 ? 9.648 -5.773 2.363 1 97.69 103 SER A CA 1
ATOM 783 C C . SER A 1 103 ? 8.336 -5.578 3.119 1 97.69 103 SER A C 1
ATOM 785 O O . SER A 1 103 ? 7.949 -6.422 3.932 1 97.69 103 SER A O 1
ATOM 787 N N . MET A 1 104 ? 7.777 -4.438 2.99 1 98.75 104 MET A N 1
ATOM 788 C CA . MET A 1 104 ? 6.406 -4.211 3.436 1 98.75 104 MET A CA 1
ATOM 789 C C . MET A 1 104 ? 5.414 -4.516 2.318 1 98.75 104 MET A C 1
ATOM 791 O O . MET A 1 104 ? 5.738 -4.367 1.139 1 98.75 104 MET A O 1
ATOM 795 N N . ALA A 1 105 ? 4.223 -4.93 2.705 1 98.88 105 ALA A N 1
ATOM 796 C CA . ALA A 1 105 ? 3.16 -5.141 1.724 1 98.88 105 ALA A CA 1
ATOM 797 C C . ALA A 1 105 ? 1.814 -4.66 2.26 1 98.88 105 ALA A C 1
ATOM 799 O O . ALA A 1 105 ? 1.509 -4.848 3.439 1 98.88 105 ALA A O 1
ATOM 800 N N . THR A 1 106 ? 1.057 -4.016 1.46 1 98.94 106 THR A N 1
ATOM 801 C CA . THR A 1 106 ? -0.366 -3.746 1.634 1 98.94 106 THR A CA 1
ATOM 802 C C . THR A 1 106 ? -1.192 -4.527 0.614 1 98.94 106 THR A C 1
ATOM 804 O O . THR A 1 106 ? -1.019 -4.355 -0.594 1 98.94 106 THR A O 1
ATOM 807 N N . ASN A 1 107 ? -2.047 -5.398 1.071 1 98.94 107 ASN A N 1
ATOM 808 C CA . ASN A 1 107 ? -2.98 -6.152 0.243 1 98.94 107 ASN A CA 1
ATOM 809 C C . ASN A 1 107 ? -4.422 -5.715 0.483 1 98.94 107 ASN A C 1
ATOM 811 O O . ASN A 1 107 ? -4.887 -5.695 1.623 1 98.94 107 ASN A O 1
ATOM 815 N N . VAL A 1 108 ? -5.113 -5.348 -0.561 1 98.94 108 VAL A N 1
ATOM 816 C CA . VAL A 1 108 ? -6.531 -5 -0.468 1 98.94 108 VAL A CA 1
ATOM 817 C C . VAL A 1 108 ? -7.375 -6.098 -1.107 1 98.94 108 VAL A C 1
ATOM 819 O O . VAL A 1 108 ? -7.062 -6.57 -2.203 1 98.94 108 VAL A O 1
ATOM 822 N N . PHE A 1 109 ? -8.414 -6.531 -0.436 1 98.81 109 PHE A N 1
ATOM 823 C CA . PHE A 1 109 ? -9.297 -7.605 -0.875 1 98.81 109 PHE A CA 1
ATOM 824 C C . PHE A 1 109 ? -10.727 -7.102 -1.033 1 98.81 109 PHE A C 1
ATOM 826 O O . PHE A 1 109 ? -11.18 -6.254 -0.26 1 98.81 109 PHE A O 1
ATOM 833 N N . ALA A 1 110 ? -11.422 -7.621 -1.968 1 98.31 110 ALA A N 1
ATOM 834 C CA . ALA A 1 110 ? -12.852 -7.395 -2.145 1 98.31 110 ALA A CA 1
ATOM 835 C C . ALA A 1 110 ? -13.633 -8.703 -2.061 1 98.31 110 ALA A C 1
ATOM 837 O O . ALA A 1 110 ? -13.18 -9.734 -2.561 1 98.31 110 ALA A O 1
ATOM 838 N N . LEU A 1 111 ? -14.711 -8.609 -1.423 1 97.44 111 LEU A N 1
ATOM 839 C CA . LEU A 1 111 ? -15.625 -9.742 -1.379 1 97.44 111 LEU A CA 1
ATOM 840 C C . LEU A 1 111 ? -16.5 -9.789 -2.633 1 97.44 111 LEU A C 1
ATOM 842 O O . LEU A 1 111 ? -17.328 -8.898 -2.855 1 97.44 111 LEU A O 1
ATOM 846 N N . LEU A 1 112 ? -16.281 -10.75 -3.482 1 96.31 112 LEU A N 1
ATOM 847 C CA . LEU A 1 112 ? -17 -10.93 -4.734 1 96.31 112 LEU A CA 1
ATOM 848 C C . LEU A 1 112 ? -17.609 -12.328 -4.809 1 96.31 112 LEU A C 1
ATOM 850 O O . LEU A 1 112 ? -16.891 -13.328 -4.754 1 96.31 112 LEU A O 1
ATOM 854 N N . GLY A 1 113 ? -18.938 -12.422 -4.871 1 95.5 113 GLY A N 1
ATOM 855 C CA . GLY A 1 113 ? -19.609 -13.711 -4.965 1 95.5 113 GLY A CA 1
ATOM 856 C C . GLY A 1 113 ? -19.312 -14.617 -3.783 1 95.5 113 GLY A C 1
ATOM 857 O O . GLY A 1 113 ? -19.078 -15.812 -3.955 1 95.5 113 GLY A O 1
ATOM 858 N N . GLY A 1 114 ? -19.078 -14.047 -2.658 1 95.94 114 GLY A N 1
ATOM 859 C CA . GLY A 1 114 ? -18.922 -14.812 -1.432 1 95.94 114 GLY A CA 1
ATOM 860 C C . GLY A 1 114 ? -17.484 -15.203 -1.136 1 95.94 114 GLY A C 1
ATOM 861 O O . GLY A 1 114 ? -17.219 -15.859 -0.128 1 95.94 114 GLY A O 1
ATOM 862 N N . SER A 1 115 ? -16.609 -14.734 -1.994 1 97.38 115 SER A N 1
ATOM 863 C CA . SER A 1 115 ? -15.195 -15.031 -1.779 1 97.38 115 SER A CA 1
ATOM 864 C C . SER A 1 115 ? -14.359 -13.766 -1.807 1 97.38 115 SER A C 1
ATOM 866 O O . SER A 1 115 ? -14.719 -12.789 -2.471 1 97.38 115 SER A O 1
ATOM 868 N N . TRP A 1 116 ? -13.273 -13.812 -1.027 1 98.25 116 TRP A N 1
ATOM 869 C CA . TRP A 1 116 ? -12.344 -12.68 -1.007 1 98.25 116 TRP A CA 1
ATOM 870 C C . TRP A 1 116 ? -11.289 -12.82 -2.102 1 98.25 116 TRP A C 1
ATOM 872 O O . TRP A 1 116 ? -10.641 -13.867 -2.213 1 98.25 116 TRP A O 1
ATOM 882 N N . TYR A 1 117 ? -11.148 -11.758 -2.904 1 98.75 117 TYR A N 1
ATOM 883 C CA . TYR A 1 117 ? -10.133 -11.711 -3.955 1 98.75 117 TYR A CA 1
ATOM 884 C C . TYR A 1 117 ? -9.211 -10.523 -3.766 1 98.75 117 TYR A C 1
ATOM 886 O O . TYR A 1 117 ? -9.648 -9.43 -3.393 1 98.75 117 TYR A O 1
ATOM 894 N N . LEU A 1 118 ? -7.938 -10.758 -3.979 1 98.88 118 LEU A N 1
ATOM 895 C CA . LEU A 1 118 ? -6.973 -9.664 -4.023 1 98.88 118 LEU A CA 1
ATOM 896 C C . LEU A 1 118 ? -7.281 -8.711 -5.172 1 98.88 118 LEU A C 1
ATOM 898 O O . LEU A 1 118 ? -7.449 -9.141 -6.316 1 98.88 118 LEU A O 1
ATOM 902 N N . VAL A 1 119 ? -7.418 -7.375 -4.848 1 98.88 119 VAL A N 1
ATOM 903 C CA . VAL A 1 119 ? -7.715 -6.391 -5.883 1 98.88 119 VAL A CA 1
ATOM 904 C C . VAL A 1 119 ? -6.555 -5.406 -6.004 1 98.88 119 VAL A C 1
ATOM 906 O O . VAL A 1 119 ? -6.438 -4.695 -7.008 1 98.88 119 VAL A O 1
ATOM 909 N N . HIS A 1 120 ? -5.699 -5.379 -5.031 1 98.94 120 HIS A N 1
ATOM 910 C CA . HIS A 1 120 ? -4.543 -4.492 -5.047 1 98.94 120 HIS A CA 1
ATOM 911 C C . HIS A 1 120 ? -3.43 -5.023 -4.148 1 98.94 120 HIS A C 1
ATOM 913 O O . HIS A 1 120 ? -3.693 -5.484 -3.035 1 98.94 120 HIS A O 1
ATOM 919 N N . HIS A 1 121 ? -2.242 -5.098 -4.617 1 98.94 121 HIS A N 1
ATOM 920 C CA . HIS A 1 121 ? -1.02 -5.434 -3.896 1 98.94 121 HIS A CA 1
ATOM 921 C C . HIS A 1 121 ? 0.024 -4.332 -4.035 1 98.94 121 HIS A C 1
ATOM 923 O O . HIS A 1 121 ? 0.309 -3.877 -5.145 1 98.94 121 HIS A O 1
ATOM 929 N N . HIS A 1 122 ? 0.565 -3.84 -2.957 1 98.94 122 HIS A N 1
ATOM 930 C CA . HIS A 1 122 ? 1.636 -2.85 -2.904 1 98.94 122 HIS A CA 1
ATOM 931 C C . HIS A 1 122 ? 2.811 -3.354 -2.074 1 98.94 122 HIS A C 1
ATOM 933 O O . HIS A 1 122 ? 2.738 -3.387 -0.844 1 98.94 122 HIS A O 1
ATOM 939 N N . GLY A 1 123 ? 3.861 -3.75 -2.734 1 98.69 123 GLY A N 1
ATOM 940 C CA . GLY A 1 123 ? 5.09 -4.141 -2.066 1 98.69 123 GLY A CA 1
ATOM 941 C C . GLY A 1 123 ? 6.18 -3.088 -2.154 1 98.69 123 GLY A C 1
ATOM 942 O O . GLY A 1 123 ? 6.316 -2.412 -3.176 1 98.69 123 GLY A O 1
ATOM 943 N N . SER A 1 124 ? 6.93 -2.947 -1.11 1 98.38 124 SER A N 1
ATOM 944 C CA . SER A 1 124 ? 8.023 -1.986 -1.119 1 98.38 124 SER A CA 1
ATOM 945 C C . SER A 1 124 ? 9.211 -2.494 -0.305 1 98.38 124 SER A C 1
ATOM 947 O O . SER A 1 124 ? 9.031 -3.174 0.707 1 98.38 124 SER A O 1
ATOM 949 N N . PRO A 1 125 ? 10.398 -2.119 -0.716 1 96.5 125 PRO A N 1
ATOM 950 C CA . PRO A 1 125 ? 11.578 -2.559 0.034 1 96.5 125 PRO A CA 1
ATOM 951 C C . PRO A 1 125 ? 11.734 -1.831 1.368 1 96.5 125 PRO A C 1
ATOM 953 O O . PRO A 1 125 ? 11.25 -0.706 1.521 1 96.5 125 PRO A O 1
ATOM 956 N N . ILE A 1 126 ? 12.336 -2.533 2.305 1 95.81 126 ILE A N 1
ATOM 957 C CA . ILE A 1 126 ? 12.852 -1.9 3.514 1 95.81 126 ILE A CA 1
ATOM 958 C C . ILE A 1 126 ? 14.359 -1.714 3.391 1 95.81 126 ILE A C 1
ATOM 960 O O . ILE A 1 126 ? 15.094 -2.676 3.15 1 95.81 126 ILE A O 1
ATOM 964 N N . ARG A 1 127 ? 14.727 -0.5 3.418 1 86.31 127 ARG A N 1
ATOM 965 C CA . ARG A 1 127 ? 16.156 -0.235 3.305 1 86.31 127 ARG A CA 1
ATOM 966 C C . ARG A 1 127 ? 16.828 -0.267 4.672 1 86.31 127 ARG A C 1
ATOM 968 O O . ARG A 1 127 ? 16.312 0.301 5.637 1 86.31 127 ARG A O 1
ATOM 975 N N . ARG A 1 128 ? 17.844 -1.077 4.777 1 65.06 128 ARG A N 1
ATOM 976 C CA . ARG A 1 128 ? 18.672 -1.19 5.973 1 65.06 128 ARG A CA 1
ATOM 977 C C . ARG A 1 128 ? 19.562 0.031 6.133 1 65.06 128 ARG A C 1
ATOM 979 O O . ARG A 1 128 ? 19.969 0.646 5.145 1 65.06 128 ARG A O 1
ATOM 986 N N . MET B 1 1 ? -24.109 9.891 -7.426 1 40.44 1 MET B N 1
ATOM 987 C CA . MET B 1 1 ? -23.156 10.875 -6.906 1 40.44 1 MET B CA 1
ATOM 988 C C . MET B 1 1 ? -21.766 10.266 -6.785 1 40.44 1 MET B C 1
ATOM 990 O O . MET B 1 1 ? -21.625 9.109 -6.391 1 40.44 1 MET B O 1
ATOM 994 N N . ASP B 1 2 ? -20.562 10.742 -7.32 1 67.12 2 ASP B N 1
ATOM 995 C CA . ASP B 1 2 ? -19.234 10.156 -7.504 1 67.12 2 ASP B CA 1
ATOM 996 C C . ASP B 1 2 ? -18.625 9.75 -6.164 1 67.12 2 ASP B C 1
ATOM 998 O O . ASP B 1 2 ? -18.266 10.609 -5.355 1 67.12 2 ASP B O 1
ATOM 1002 N N . GLU B 1 3 ? -18.969 8.586 -5.676 1 83.31 3 GLU B N 1
ATOM 1003 C CA . GLU B 1 3 ? -18.656 8.016 -4.371 1 83.31 3 GLU B CA 1
ATOM 1004 C C . GLU B 1 3 ? -17.219 8.328 -3.965 1 83.31 3 GLU B C 1
ATOM 1006 O O . GLU B 1 3 ? -16.906 8.391 -2.775 1 83.31 3 GLU B O 1
ATOM 1011 N N . CYS B 1 4 ? -16.516 8.758 -4.973 1 95.38 4 CYS B N 1
ATOM 1012 C CA . CYS B 1 4 ? -15.109 8.961 -4.672 1 95.38 4 CYS B CA 1
ATOM 1013 C C . CYS B 1 4 ? -14.82 10.43 -4.387 1 95.38 4 CYS B C 1
ATOM 1015 O O . CYS B 1 4 ? -13.742 10.773 -3.887 1 95.38 4 CYS B O 1
ATOM 1017 N N . GLU B 1 5 ? -15.805 11.289 -4.566 1 96.75 5 GLU B N 1
ATOM 1018 C CA . GLU B 1 5 ? -15.531 12.719 -4.441 1 96.75 5 GLU B CA 1
ATOM 1019 C C . GLU B 1 5 ? -15.047 13.07 -3.041 1 96.75 5 GLU B C 1
ATOM 1021 O O . GLU B 1 5 ? -14.023 13.742 -2.881 1 96.75 5 GLU B O 1
ATOM 1026 N N . ALA B 1 6 ? -15.781 12.672 -2.047 1 97.38 6 ALA B N 1
ATOM 1027 C CA . ALA B 1 6 ? -15.422 12.984 -0.666 1 97.38 6 ALA B CA 1
ATOM 1028 C C . ALA B 1 6 ? -14.078 12.367 -0.298 1 97.38 6 ALA B C 1
ATOM 1030 O O . ALA B 1 6 ? -13.258 13.008 0.371 1 97.38 6 ALA B O 1
ATOM 1031 N N . VAL B 1 7 ? -13.789 11.125 -0.752 1 98.62 7 VAL B N 1
ATOM 1032 C CA . VAL B 1 7 ? -12.523 10.445 -0.483 1 98.62 7 VAL B CA 1
ATOM 1033 C C . VAL B 1 7 ? -11.383 11.188 -1.178 1 98.62 7 VAL B C 1
ATOM 1035 O O . VAL B 1 7 ? -10.328 11.414 -0.581 1 98.62 7 VAL B O 1
ATOM 1038 N N . LEU B 1 8 ? -11.641 11.602 -2.426 1 98.69 8 LEU B N 1
ATOM 1039 C CA . LEU B 1 8 ? -10.617 12.312 -3.176 1 98.69 8 LEU B CA 1
ATOM 1040 C C . LEU B 1 8 ? -10.352 13.688 -2.568 1 98.69 8 LEU B C 1
ATOM 1042 O O . LEU B 1 8 ? -9.234 14.195 -2.623 1 98.69 8 LEU B O 1
ATOM 1046 N N . GLY B 1 9 ? -11.383 14.266 -1.961 1 98.62 9 GLY B N 1
ATOM 1047 C CA . GLY B 1 9 ? -11.18 15.484 -1.195 1 98.62 9 GLY B CA 1
ATOM 1048 C C . GLY B 1 9 ? -10.258 15.297 -0.006 1 98.62 9 GLY B C 1
ATOM 1049 O O . GLY B 1 9 ? -9.359 16.109 0.227 1 98.62 9 GLY B O 1
ATOM 1050 N N . ALA B 1 10 ? -10.5 14.234 0.746 1 98.75 10 ALA B N 1
ATOM 1051 C CA . ALA B 1 10 ? -9.625 13.898 1.866 1 98.75 10 ALA B CA 1
ATOM 1052 C C . ALA B 1 10 ? -8.203 13.609 1.386 1 98.75 10 ALA B C 1
ATOM 1054 O O . ALA B 1 10 ? -7.23 14.016 2.023 1 98.75 10 ALA B O 1
ATOM 1055 N N . ASN B 1 11 ? -8.133 12.945 0.261 1 98.88 11 ASN B N 1
ATOM 1056 C CA . ASN B 1 11 ? -6.832 12.664 -0.342 1 98.88 11 ASN B CA 1
ATOM 1057 C C . ASN B 1 11 ? -6.102 13.953 -0.721 1 98.88 11 ASN B C 1
ATOM 1059 O O . ASN B 1 11 ? -4.91 14.094 -0.441 1 98.88 11 ASN B O 1
ATOM 1063 N N . ALA B 1 12 ? -6.781 14.844 -1.31 1 98.81 12 ALA B N 1
ATOM 1064 C CA . ALA B 1 12 ? -6.195 16.125 -1.68 1 98.81 12 ALA B CA 1
ATOM 1065 C C . ALA B 1 12 ? -5.746 16.906 -0.445 1 98.81 12 ALA B C 1
ATOM 1067 O O . ALA B 1 12 ? -4.691 17.547 -0.457 1 98.81 12 ALA B O 1
ATOM 1068 N N . ALA B 1 13 ? -6.531 16.844 0.595 1 98.88 13 ALA B N 1
ATOM 1069 C CA . ALA B 1 13 ? -6.184 17.516 1.842 1 98.88 13 ALA B CA 1
ATOM 1070 C C . ALA B 1 13 ? -4.902 16.953 2.439 1 98.88 13 ALA B C 1
ATOM 1072 O O . ALA B 1 13 ? -4.082 17.688 2.986 1 98.88 13 ALA B O 1
ATOM 1073 N N . PHE B 1 14 ? -4.719 15.648 2.34 1 98.94 14 PHE B N 1
ATOM 1074 C CA . PHE B 1 14 ? -3.496 15.008 2.805 1 98.94 14 PHE B CA 1
ATOM 1075 C C . PHE B 1 14 ? -2.279 15.57 2.082 1 98.94 14 PHE B C 1
ATOM 1077 O O . PHE B 1 14 ? -1.303 15.969 2.719 1 98.94 14 PHE B O 1
ATOM 1084 N N . TYR B 1 15 ? -2.367 15.688 0.812 1 98.81 15 TYR B N 1
ATOM 1085 C CA . TYR B 1 15 ? -1.206 16.125 0.04 1 98.81 15 TYR B CA 1
ATOM 1086 C C . TYR B 1 15 ? -0.99 17.625 0.17 1 98.81 15 TYR B C 1
ATOM 1088 O O . TYR B 1 15 ? 0.148 18.094 0.141 1 98.81 15 TYR B O 1
ATOM 1096 N N . ARG B 1 16 ? -2.033 18.375 0.353 1 98.69 16 ARG B N 1
ATOM 1097 C CA . ARG B 1 16 ? -1.876 19.797 0.643 1 98.69 16 ARG B CA 1
ATOM 1098 C C . ARG B 1 16 ? -1.169 20.016 1.978 1 98.69 16 ARG B C 1
ATOM 1100 O O . ARG B 1 16 ? -0.274 20.859 2.084 1 98.69 16 ARG B O 1
ATOM 1107 N N . ALA B 1 17 ? -1.609 19.219 2.99 1 98.81 17 ALA B N 1
ATOM 1108 C CA . ALA B 1 17 ? -0.948 19.297 4.289 1 98.81 17 ALA B CA 1
ATOM 1109 C C . ALA B 1 17 ? 0.531 18.938 4.172 1 98.81 17 ALA B C 1
ATOM 1111 O O . ALA B 1 17 ? 1.382 19.562 4.805 1 98.81 17 ALA B O 1
ATOM 1112 N N . PHE B 1 18 ? 0.801 17.953 3.332 1 98.5 18 PHE B N 1
ATOM 1113 C CA . PHE B 1 18 ? 2.164 17.5 3.08 1 98.5 18 PHE B CA 1
ATOM 1114 C C . PHE B 1 18 ? 2.98 18.594 2.4 1 98.5 18 PHE B C 1
ATOM 1116 O O . PHE B 1 18 ? 4.047 18.969 2.885 1 98.5 18 PHE B O 1
ATOM 1123 N N . GLU B 1 19 ? 2.496 19.141 1.391 1 97.69 19 GLU B N 1
ATOM 1124 C CA . GLU B 1 19 ? 3.184 20.156 0.612 1 97.69 19 GLU B CA 1
ATOM 1125 C C . GLU B 1 19 ? 3.434 21.406 1.448 1 97.69 19 GLU B C 1
ATOM 1127 O O . GLU B 1 19 ? 4.484 22.047 1.33 1 97.69 19 GLU B O 1
ATOM 1132 N N . LYS B 1 20 ? 2.533 21.766 2.266 1 97.56 20 LYS B N 1
ATOM 1133 C CA . LYS B 1 20 ? 2.639 22.984 3.074 1 97.56 20 LYS B CA 1
ATOM 1134 C C . LYS B 1 20 ? 3.412 22.719 4.363 1 97.56 20 LYS B C 1
ATOM 1136 O O . LYS B 1 20 ? 3.691 23.641 5.125 1 97.56 20 LYS B O 1
ATOM 1141 N N . ARG B 1 21 ? 3.691 21.484 4.582 1 97.94 21 ARG B N 1
ATOM 1142 C CA . ARG B 1 21 ? 4.367 21.078 5.809 1 97.94 21 ARG B CA 1
ATOM 1143 C C . ARG B 1 21 ? 3.604 21.562 7.039 1 97.94 21 ARG B C 1
ATOM 1145 O O . ARG B 1 21 ? 4.191 22.156 7.945 1 97.94 21 ARG B O 1
ATOM 1152 N N . ASP B 1 22 ? 2.314 21.375 6.973 1 98.56 22 ASP B N 1
ATOM 1153 C CA . ASP B 1 22 ? 1.391 21.828 8.008 1 98.56 22 ASP B CA 1
ATOM 1154 C C . ASP B 1 22 ? 0.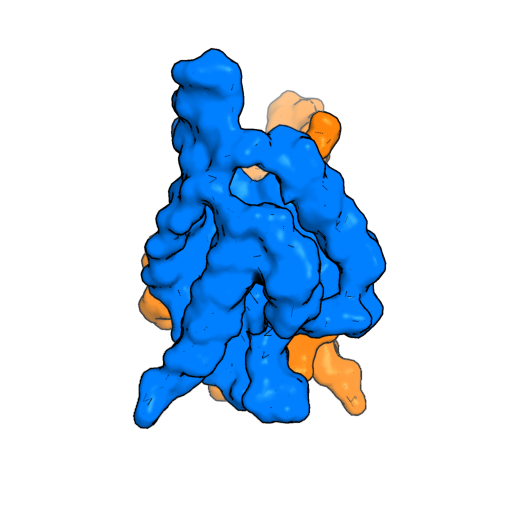935 20.656 8.883 1 98.56 22 ASP B C 1
ATOM 1156 O O . ASP B 1 22 ? 0.034 19.906 8.5 1 98.56 22 ASP B O 1
ATOM 1160 N N . ILE B 1 23 ? 1.45 20.578 10.102 1 98.75 23 ILE B N 1
ATOM 1161 C CA . ILE B 1 23 ? 1.233 19.406 10.938 1 98.75 23 ILE B CA 1
ATOM 1162 C C . ILE B 1 23 ? -0.196 19.406 11.477 1 98.75 23 ILE B C 1
ATOM 1164 O O . ILE B 1 23 ? -0.796 18.344 11.664 1 98.75 23 ILE B O 1
ATOM 1168 N N . GLU B 1 24 ? -0.705 20.5 11.695 1 98.81 24 GLU B N 1
ATOM 1169 C CA . GLU B 1 24 ? -2.084 20.547 12.164 1 98.81 24 GLU B CA 1
ATOM 1170 C C . GLU B 1 24 ? -3.057 20.094 11.086 1 98.81 24 GLU B C 1
ATOM 1172 O O . GLU B 1 24 ? -4.004 19.359 11.367 1 98.81 24 GLU B O 1
ATOM 1177 N N . ALA B 1 25 ? -2.896 20.5 9.844 1 98.88 25 ALA B N 1
ATOM 1178 C CA . ALA B 1 25 ? -3.705 20.016 8.734 1 98.88 25 ALA B CA 1
ATOM 1179 C C . ALA B 1 25 ? -3.508 18.516 8.516 1 98.88 25 ALA B C 1
ATOM 1181 O O . ALA B 1 25 ? -4.461 17.797 8.211 1 98.88 25 ALA B O 1
ATOM 1182 N N . MET B 1 26 ? -2.254 18.094 8.695 1 98.88 26 MET B N 1
ATOM 1183 C CA . MET B 1 26 ? -1.957 16.672 8.602 1 98.88 26 MET B CA 1
ATOM 1184 C C . MET B 1 26 ? -2.73 15.883 9.648 1 98.88 26 MET B C 1
ATOM 1186 O O . MET B 1 26 ? -3.357 14.867 9.336 1 98.88 26 MET B O 1
ATOM 1190 N N . ALA B 1 27 ? -2.723 16.406 10.82 1 98.81 27 ALA B N 1
ATOM 1191 C CA . ALA B 1 27 ? -3.447 15.742 11.906 1 98.81 27 ALA B CA 1
ATOM 1192 C C . ALA B 1 27 ? -4.938 15.656 11.602 1 98.81 27 ALA B C 1
ATOM 1194 O O . ALA B 1 27 ? -5.586 14.656 11.914 1 98.81 27 ALA B O 1
ATOM 1195 N N . ALA B 1 28 ? -5.461 16.625 10.969 1 98.69 28 ALA B N 1
ATOM 1196 C CA . ALA B 1 28 ? -6.895 16.719 10.711 1 98.69 28 ALA B CA 1
ATOM 1197 C C . ALA B 1 28 ? -7.336 15.672 9.688 1 98.69 28 ALA B C 1
ATOM 1199 O O . ALA B 1 28 ? -8.508 15.289 9.656 1 98.69 28 ALA B O 1
ATOM 1200 N N . VAL B 1 29 ? -6.438 15.148 8.891 1 98.75 29 VAL B N 1
ATOM 1201 C CA . VAL B 1 29 ? -6.812 14.227 7.824 1 98.75 29 VAL B CA 1
ATOM 1202 C C . VAL B 1 29 ? -6.664 12.789 8.312 1 98.75 29 VAL B C 1
ATOM 1204 O O . VAL B 1 29 ? -7.266 11.867 7.75 1 98.75 29 VAL B O 1
ATOM 1207 N N . TRP B 1 30 ? -5.875 12.617 9.359 1 98.88 30 TRP B N 1
ATOM 1208 C CA . TRP B 1 30 ? -5.586 11.266 9.828 1 98.88 30 TRP B CA 1
ATOM 1209 C C . TRP B 1 30 ? -6.582 10.836 10.891 1 98.88 30 TRP B C 1
ATOM 1211 O O . TRP B 1 30 ? -7.008 11.641 11.719 1 98.88 30 TRP B O 1
ATOM 1221 N N . SER B 1 31 ? -6.953 9.547 10.812 1 98.62 31 SER B N 1
ATOM 1222 C CA . SER B 1 31 ? -7.496 8.938 12.023 1 98.62 31 SER B CA 1
ATOM 1223 C C . SER B 1 31 ? -6.449 8.898 13.133 1 98.62 31 SER B C 1
ATOM 1225 O O . SER B 1 31 ? -5.332 8.422 12.922 1 98.62 31 SER B O 1
ATOM 1227 N N . GLN B 1 32 ? -6.785 9.352 14.258 1 97.75 32 GLN B N 1
ATOM 1228 C CA . GLN B 1 32 ? -5.797 9.492 15.32 1 97.75 32 GLN B CA 1
ATOM 1229 C C . GLN B 1 32 ? -5.883 8.328 16.297 1 97.75 32 GLN B C 1
ATOM 1231 O O . GLN B 1 32 ? -5.613 8.5 17.5 1 97.75 32 GLN B O 1
ATOM 1236 N N . GLY B 1 33 ? -6.277 7.188 15.812 1 94.88 33 GLY B N 1
ATOM 1237 C CA . GLY B 1 33 ? -6.371 5.977 16.609 1 94.88 33 GLY B CA 1
ATOM 1238 C C . GLY B 1 33 ? -5.082 5.176 16.641 1 94.88 33 GLY B C 1
ATOM 1239 O O . GLY B 1 33 ? -4.129 5.5 15.922 1 94.88 33 GLY B O 1
ATOM 1240 N N . ALA B 1 34 ? -5.062 4.145 17.406 1 94.88 34 ALA B N 1
ATOM 1241 C CA . ALA B 1 34 ? -3.898 3.281 17.594 1 94.88 34 ALA B CA 1
ATOM 1242 C C . ALA B 1 34 ? -3.699 2.361 16.391 1 94.88 34 ALA B C 1
ATOM 1244 O O . ALA B 1 34 ? -2.641 1.748 16.25 1 94.88 34 ALA B O 1
ATOM 1245 N N . ALA B 1 35 ? -4.645 2.314 15.484 1 95.31 35 ALA B N 1
ATOM 1246 C CA . ALA B 1 35 ? -4.57 1.347 14.391 1 95.31 35 ALA B CA 1
ATOM 1247 C C . ALA B 1 35 ? -4.008 1.987 13.125 1 95.31 35 ALA B C 1
ATOM 1249 O O . ALA B 1 35 ? -3.744 1.299 12.133 1 95.31 35 ALA B O 1
ATOM 1250 N N . SER B 1 36 ? -3.838 3.309 13.109 1 98.44 36 SER B N 1
ATOM 1251 C CA . SER B 1 36 ? -3.307 3.988 11.93 1 98.44 36 SER B CA 1
ATOM 1252 C C . SER B 1 36 ? -1.905 3.49 11.594 1 98.44 36 SER B C 1
ATOM 1254 O O . SER B 1 36 ? -1.085 3.27 12.484 1 98.44 36 SER B O 1
ATOM 1256 N N . LEU B 1 37 ? -1.63 3.285 10.305 1 98.88 37 LEU B N 1
ATOM 1257 C CA . LEU B 1 37 ? -0.343 2.781 9.836 1 98.88 37 LEU B CA 1
ATOM 1258 C C . LEU B 1 37 ? 0.222 3.672 8.734 1 98.88 37 LEU B C 1
ATOM 1260 O O . LEU B 1 37 ? -0.522 4.148 7.875 1 98.88 37 LEU B O 1
ATOM 1264 N N . CYS B 1 38 ? 1.53 3.838 8.781 1 98.94 38 CYS B N 1
ATOM 1265 C CA . CYS B 1 38 ? 2.213 4.602 7.746 1 98.94 38 CYS B CA 1
ATOM 1266 C C . CYS B 1 38 ? 3.523 3.934 7.348 1 98.94 38 CYS B C 1
ATOM 1268 O O . CYS B 1 38 ? 4.332 3.586 8.211 1 98.94 38 CYS B O 1
ATOM 1270 N N . ILE B 1 39 ? 3.676 3.707 6.137 1 98.88 39 ILE B N 1
ATOM 1271 C CA . ILE B 1 39 ? 4.91 3.205 5.547 1 98.88 39 ILE B CA 1
ATOM 1272 C C . ILE B 1 39 ? 5.512 4.266 4.629 1 98.88 39 ILE B C 1
ATOM 1274 O O . ILE B 1 39 ? 5.02 4.492 3.521 1 98.88 39 ILE B O 1
ATOM 1278 N N . HIS B 1 40 ? 6.57 4.918 5.102 1 98.31 40 HIS B N 1
ATOM 1279 C CA . HIS B 1 40 ? 7.34 5.816 4.246 1 98.31 40 HIS B CA 1
ATOM 1280 C C . HIS B 1 40 ? 8.25 5.035 3.309 1 98.31 40 HIS B C 1
ATOM 1282 O O . HIS B 1 40 ? 8.594 3.881 3.582 1 98.31 40 HIS B O 1
ATOM 1288 N N . PRO B 1 41 ? 8.594 5.711 2.199 1 96.88 41 PRO B N 1
ATOM 1289 C CA . PRO B 1 41 ? 9.477 5.016 1.254 1 96.88 41 PRO B CA 1
ATOM 1290 C C . PRO B 1 41 ? 10.734 4.469 1.915 1 96.88 41 PRO B C 1
ATOM 1292 O O . PRO B 1 41 ? 11.484 5.223 2.543 1 96.88 41 PRO B O 1
ATOM 1295 N N . GLY B 1 42 ? 10.898 3.127 1.812 1 96 42 GLY B N 1
ATOM 1296 C CA . GLY B 1 42 ? 12.109 2.479 2.283 1 96 42 GLY B CA 1
ATOM 1297 C C . GLY B 1 42 ? 12.062 2.113 3.756 1 96 42 GLY B C 1
ATOM 1298 O O . GLY B 1 42 ? 13.039 1.608 4.309 1 96 42 GLY B O 1
ATOM 1299 N N . ARG B 1 43 ? 10.922 2.24 4.359 1 97.25 43 ARG B N 1
ATOM 1300 C CA . ARG B 1 43 ? 10.867 2.088 5.809 1 97.25 43 ARG B CA 1
ATOM 1301 C C . ARG B 1 43 ? 9.844 1.028 6.211 1 97.25 43 ARG B C 1
ATOM 1303 O O . ARG B 1 43 ? 8.914 0.739 5.457 1 97.25 43 ARG B O 1
ATOM 1310 N N . PRO B 1 44 ? 10.047 0.416 7.426 1 98.19 44 PRO B N 1
ATOM 1311 C CA . PRO B 1 44 ? 8.961 -0.395 7.977 1 98.19 44 PRO B CA 1
ATOM 1312 C C . PRO B 1 44 ? 7.75 0.442 8.391 1 98.19 44 PRO B C 1
ATOM 1314 O O . PRO B 1 44 ? 7.832 1.673 8.422 1 98.19 44 PRO B O 1
ATOM 1317 N N . ALA B 1 45 ? 6.734 -0.227 8.766 1 98.69 45 ALA B N 1
ATOM 1318 C CA . ALA B 1 45 ? 5.496 0.445 9.148 1 98.69 45 ALA B CA 1
ATOM 1319 C C . ALA B 1 45 ? 5.629 1.107 10.516 1 98.69 45 ALA B C 1
ATOM 1321 O O . ALA B 1 45 ? 6.23 0.539 11.438 1 98.69 45 ALA B O 1
ATOM 1322 N N . LEU B 1 46 ? 5.125 2.334 10.617 1 98.81 46 LEU B N 1
ATOM 1323 C CA . LEU B 1 46 ? 4.812 2.977 11.891 1 98.81 46 LEU B CA 1
ATOM 1324 C C . LEU B 1 46 ? 3.367 2.703 12.289 1 98.81 46 LEU B C 1
ATOM 1326 O O . LEU B 1 46 ? 2.457 2.801 11.469 1 98.81 46 LEU B O 1
ATOM 1330 N N . ARG B 1 47 ? 3.209 2.377 13.555 1 98.44 47 ARG B N 1
ATOM 1331 C CA . ARG B 1 47 ? 1.864 2.088 14.039 1 98.44 47 ARG B CA 1
ATOM 1332 C C . ARG B 1 47 ? 1.427 3.111 15.086 1 98.44 47 ARG B C 1
ATOM 1334 O O . ARG B 1 47 ? 2.186 3.434 16 1 98.44 47 ARG B O 1
ATOM 1341 N N . GLY B 1 48 ? 0.175 3.514 14.875 1 98.56 48 GLY B N 1
ATOM 1342 C CA . GLY B 1 48 ? -0.416 4.465 15.805 1 98.56 48 GLY B CA 1
ATOM 1343 C C . GLY B 1 48 ? -0.168 5.91 15.422 1 98.56 48 GLY B C 1
ATOM 1344 O O . GLY B 1 48 ? 0.907 6.25 14.922 1 98.56 48 GLY B O 1
ATOM 1345 N N . TRP B 1 49 ? -1.158 6.711 15.734 1 98.44 49 TRP B N 1
ATOM 1346 C CA . TRP B 1 49 ? -1.11 8.109 15.32 1 98.44 49 TRP B CA 1
ATOM 1347 C C . TRP B 1 49 ? 0.082 8.82 15.953 1 98.44 49 TRP B C 1
ATOM 1349 O O . TRP B 1 49 ? 0.732 9.648 15.305 1 98.44 49 TRP B O 1
ATOM 1359 N N . SER B 1 50 ? 0.404 8.57 17.156 1 98.56 50 SER B N 1
ATOM 1360 C CA . SER B 1 50 ? 1.526 9.242 17.797 1 98.56 50 SER B CA 1
ATOM 1361 C C . SER B 1 50 ? 2.816 9.047 17.016 1 98.56 50 SER B C 1
ATOM 1363 O O . SER B 1 50 ? 3.523 10.016 16.719 1 98.56 50 SER B O 1
ATOM 1365 N N . ALA B 1 51 ? 3.125 7.801 16.625 1 98.81 51 ALA B N 1
ATOM 1366 C CA . ALA B 1 51 ? 4.316 7.496 15.844 1 98.81 51 ALA B CA 1
ATOM 1367 C C . ALA B 1 51 ? 4.223 8.117 14.453 1 98.81 51 ALA B C 1
ATOM 1369 O O . ALA B 1 51 ? 5.207 8.664 13.938 1 98.81 51 ALA B O 1
ATOM 1370 N N . VAL B 1 52 ? 3.062 8.047 13.859 1 98.88 52 VAL B N 1
ATOM 1371 C CA . VAL B 1 52 ? 2.84 8.586 12.523 1 98.88 52 VAL B CA 1
ATOM 1372 C C . VAL B 1 52 ? 3.039 10.102 12.547 1 98.88 52 VAL B C 1
ATOM 1374 O O . VAL B 1 52 ? 3.771 10.648 11.719 1 98.88 52 VAL B O 1
ATOM 1377 N N . ARG B 1 53 ? 2.432 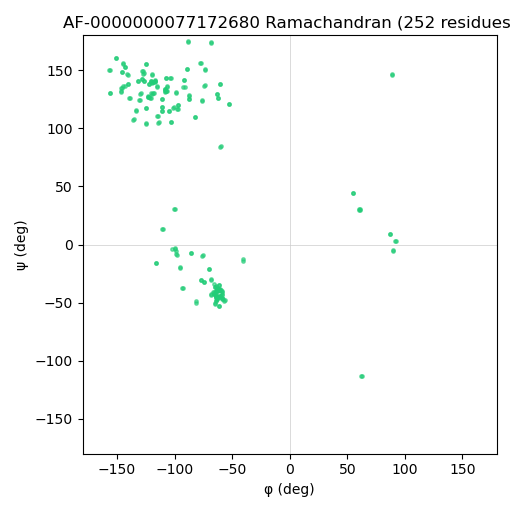10.766 13.523 1 98.88 53 ARG B N 1
ATOM 1378 C CA . ARG B 1 53 ? 2.574 12.219 13.633 1 98.88 53 ARG B CA 1
ATOM 1379 C C . ARG B 1 53 ? 4.039 12.609 13.789 1 98.88 53 ARG B C 1
ATOM 1381 O O . ARG B 1 53 ? 4.52 13.516 13.109 1 98.88 53 ARG B O 1
ATOM 1388 N N . GLN B 1 54 ? 4.727 11.93 14.664 1 98.81 54 GLN B N 1
ATOM 1389 C CA . GLN B 1 54 ? 6.129 12.242 14.914 1 98.81 54 GLN B CA 1
ATOM 1390 C C . GLN B 1 54 ? 6.957 12.102 13.633 1 98.81 54 GLN B C 1
ATOM 1392 O O . GLN B 1 54 ? 7.855 12.906 13.383 1 98.81 54 GLN B O 1
ATOM 1397 N N . SER B 1 55 ? 6.688 11.102 12.875 1 98.81 55 SER B N 1
ATOM 1398 C CA . SER B 1 55 ? 7.426 10.891 11.633 1 98.81 55 SER B CA 1
ATOM 1399 C C . SER B 1 55 ? 7.18 12.031 10.641 1 98.81 55 SER B C 1
ATOM 1401 O O . SER B 1 55 ? 8.102 12.469 9.953 1 98.81 55 SER B O 1
ATOM 1403 N N . TRP B 1 56 ? 5.961 12.492 10.484 1 98.69 56 TRP B N 1
ATOM 1404 C CA . TRP B 1 56 ? 5.652 13.617 9.617 1 98.69 56 TRP B CA 1
ATOM 1405 C C . TRP B 1 56 ? 6.316 14.891 10.125 1 98.69 56 TRP B C 1
ATOM 1407 O O . TRP B 1 56 ? 6.84 15.688 9.336 1 98.69 56 TRP B O 1
ATOM 1417 N N . GLU B 1 57 ? 6.309 15.086 11.461 1 98.75 57 GLU B N 1
ATOM 1418 C CA . GLU B 1 57 ? 6.988 16.25 12.031 1 98.75 57 GLU B CA 1
ATOM 1419 C C . GLU B 1 57 ? 8.469 16.25 11.68 1 98.75 57 GLU B C 1
ATOM 1421 O O . GLU B 1 57 ? 9.031 17.297 11.336 1 98.75 57 GLU B O 1
ATOM 1426 N N . GLN B 1 58 ? 9.078 15.133 11.758 1 98.44 58 GLN B N 1
ATOM 1427 C CA . GLN B 1 58 ? 10.484 15.016 11.406 1 98.44 58 GLN B CA 1
ATOM 1428 C C . GLN B 1 58 ? 10.711 15.32 9.93 1 98.44 58 GLN B C 1
ATOM 1430 O O . GLN B 1 58 ? 11.648 16.047 9.57 1 98.44 58 GLN B O 1
ATOM 1435 N N . ILE B 1 59 ? 9.906 14.789 9.047 1 97.19 59 ILE B N 1
ATOM 1436 C CA . ILE B 1 59 ? 9.992 15.031 7.609 1 97.19 59 ILE B CA 1
ATOM 1437 C C . ILE B 1 59 ? 9.812 16.516 7.32 1 97.19 59 ILE B C 1
ATOM 1439 O O . ILE B 1 59 ? 10.562 17.094 6.531 1 97.19 59 ILE B O 1
ATOM 1443 N N . PHE B 1 60 ? 8.836 17.156 7.969 1 97.19 60 PHE B N 1
ATOM 1444 C CA . PHE B 1 60 ? 8.555 18.562 7.758 1 97.19 60 PHE B CA 1
ATOM 1445 C C . PHE B 1 60 ? 9.727 19.422 8.211 1 97.19 60 PHE B C 1
ATOM 1447 O O . PHE B 1 60 ? 10.047 20.438 7.574 1 97.19 60 PHE B O 1
ATOM 1454 N N . LYS B 1 61 ? 10.359 19.031 9.25 1 96.5 61 LYS B N 1
ATOM 1455 C CA . LYS B 1 61 ? 11.469 19.797 9.828 1 96.5 61 LYS B CA 1
ATOM 1456 C C . LYS B 1 61 ? 12.656 19.828 8.867 1 96.5 61 LYS B C 1
ATOM 1458 O O . LYS B 1 61 ? 13.344 20.859 8.766 1 96.5 61 LYS B O 1
ATOM 1463 N N . VAL B 1 62 ? 12.836 18.734 8.125 1 93.25 62 VAL B N 1
ATOM 1464 C CA . VAL B 1 62 ? 14.062 18.641 7.336 1 93.25 62 VAL B CA 1
ATOM 1465 C C . VAL B 1 62 ? 13.766 19.016 5.883 1 93.25 62 VAL B C 1
ATOM 1467 O O . VAL B 1 62 ? 14.664 18.984 5.035 1 93.25 62 VAL B O 1
ATOM 1470 N N . THR B 1 63 ? 12.57 19.266 5.555 1 91.56 63 THR B N 1
ATOM 1471 C CA . THR B 1 63 ? 12.156 19.641 4.203 1 91.56 63 THR B CA 1
ATOM 1472 C C . THR B 1 63 ? 12.023 21.156 4.078 1 91.56 63 THR B C 1
ATOM 1474 O O . THR B 1 63 ? 11.203 21.766 4.75 1 91.56 63 THR B O 1
ATOM 1477 N N . ALA B 1 64 ? 12.828 21.766 3.236 1 88.94 64 ALA B N 1
ATOM 1478 C CA . ALA B 1 64 ? 12.789 23.219 3.072 1 88.94 64 ALA B CA 1
ATOM 1479 C C . ALA B 1 64 ? 11.664 23.641 2.131 1 88.94 64 ALA B C 1
ATOM 1481 O O . ALA B 1 64 ? 10.898 24.562 2.434 1 88.94 64 ALA B O 1
ATOM 1482 N N . TYR B 1 65 ? 11.57 23.016 1.006 1 92.06 65 TYR B N 1
ATOM 1483 C CA . TYR B 1 65 ? 10.555 23.281 -0.003 1 92.06 65 TYR B CA 1
ATOM 1484 C C . TYR B 1 65 ? 10.141 22 -0.705 1 92.06 65 TYR B C 1
ATOM 1486 O O . TYR B 1 65 ? 10.977 21.141 -1.011 1 92.06 65 TYR B O 1
ATOM 1494 N N . ILE B 1 66 ? 8.836 21.953 -0.835 1 95.06 66 ILE B N 1
ATOM 1495 C CA . ILE B 1 66 ? 8.336 20.75 -1.487 1 95.06 66 ILE B CA 1
ATOM 1496 C C . ILE B 1 66 ? 7.094 21.078 -2.312 1 95.06 66 ILE B C 1
ATOM 1498 O O . ILE B 1 66 ? 6.266 21.891 -1.895 1 95.06 66 ILE B O 1
ATOM 1502 N N . GLU B 1 67 ? 7.066 20.562 -3.531 1 96.31 67 GLU B N 1
ATOM 1503 C CA . GLU B 1 67 ? 5.879 20.516 -4.379 1 96.31 67 GLU B CA 1
ATOM 1504 C C . GLU B 1 67 ? 5.508 19.078 -4.746 1 96.31 67 GLU B C 1
ATOM 1506 O O . GLU B 1 67 ? 6.387 18.266 -5.016 1 96.31 67 GLU B O 1
ATOM 1511 N N . ILE B 1 68 ? 4.172 18.875 -4.742 1 97.62 68 ILE B N 1
ATOM 1512 C CA . ILE B 1 68 ? 3.715 17.516 -5.02 1 97.62 68 ILE B CA 1
ATOM 1513 C C . ILE B 1 68 ? 2.627 17.547 -6.09 1 97.62 68 ILE B C 1
ATOM 1515 O O . ILE B 1 68 ? 1.642 18.266 -5.965 1 97.62 68 ILE B O 1
ATOM 1519 N N . GLU B 1 69 ? 2.85 16.828 -7.102 1 97.94 69 GLU B N 1
ATOM 1520 C CA . GLU B 1 69 ? 1.82 16.516 -8.094 1 97.94 69 GLU B CA 1
ATOM 1521 C C . GLU B 1 69 ? 1.385 15.062 -8 1 97.94 69 GLU B C 1
ATOM 1523 O O . GLU B 1 69 ? 2.223 14.164 -7.895 1 97.94 69 GLU B O 1
ATOM 1528 N N . THR B 1 70 ? 0.051 14.883 -8.016 1 98.44 70 THR B N 1
ATOM 1529 C CA . THR B 1 70 ? -0.452 13.516 -7.906 1 98.44 70 THR B CA 1
ATOM 1530 C C . THR B 1 70 ? -1.212 13.117 -9.164 1 98.44 70 THR B C 1
ATOM 1532 O O . THR B 1 70 ? -1.856 13.953 -9.805 1 98.44 70 THR B O 1
ATOM 1535 N N . GLU B 1 71 ? -1.063 11.945 -9.578 1 98.44 71 GLU B N 1
ATOM 1536 C CA . GLU B 1 71 ? -1.876 11.289 -10.602 1 98.44 71 GLU B CA 1
ATOM 1537 C C . GLU B 1 71 ? -2.658 10.117 -10.016 1 98.44 71 GLU B C 1
ATOM 1539 O O . GLU B 1 71 ? -2.08 9.078 -9.695 1 98.44 71 GLU B O 1
ATOM 1544 N N . ILE B 1 72 ? -3.98 10.328 -9.953 1 98.62 72 ILE B N 1
ATOM 1545 C CA . ILE B 1 72 ? -4.836 9.305 -9.367 1 98.62 72 ILE B CA 1
ATOM 1546 C C . ILE B 1 72 ? -5.02 8.156 -10.359 1 98.62 72 ILE B C 1
ATOM 1548 O O . ILE B 1 72 ? -5.461 8.375 -11.492 1 98.62 72 ILE B O 1
ATOM 1552 N N . LEU B 1 73 ? -4.688 6.973 -9.945 1 98.38 73 LEU B N 1
ATOM 1553 C CA . LEU B 1 73 ? -4.867 5.793 -10.781 1 98.38 73 LEU B CA 1
ATOM 1554 C C . LEU B 1 73 ? -6.211 5.129 -10.508 1 98.38 73 LEU B C 1
ATOM 1556 O O . LEU B 1 73 ? -6.832 4.582 -11.422 1 98.38 73 LEU B O 1
ATOM 1560 N N . THR B 1 74 ? -6.629 5.121 -9.219 1 98 74 THR B N 1
ATOM 1561 C CA . THR B 1 74 ? -7.922 4.547 -8.859 1 98 74 THR B CA 1
ATOM 1562 C C . THR B 1 74 ? -8.422 5.137 -7.543 1 98 74 THR B C 1
ATOM 1564 O O . THR B 1 74 ? -7.633 5.641 -6.738 1 98 74 THR B O 1
ATOM 1567 N N . CYS B 1 75 ? -9.664 5.207 -7.41 1 98.5 75 CYS B N 1
ATOM 1568 C CA . CYS B 1 75 ? -10.406 5.445 -6.18 1 98.5 75 CYS B CA 1
ATOM 1569 C C . CYS B 1 75 ? -11.562 4.461 -6.039 1 98.5 75 CYS B C 1
ATOM 1571 O O . CYS B 1 75 ? -12.453 4.418 -6.891 1 98.5 75 CYS B O 1
ATOM 1573 N N . GLU B 1 76 ? -11.445 3.631 -5.02 1 97.62 76 GLU B N 1
ATOM 1574 C CA . GLU B 1 76 ? -12.492 2.646 -4.77 1 97.62 76 GLU B CA 1
ATOM 1575 C C . GLU B 1 76 ? -13.117 2.842 -3.393 1 97.62 76 GLU B C 1
ATOM 1577 O O . GLU B 1 76 ? -12.406 2.979 -2.395 1 97.62 76 GLU B O 1
ATOM 1582 N N . VAL B 1 77 ? -14.484 2.896 -3.418 1 97.31 77 VAL B N 1
ATOM 1583 C CA . VAL B 1 77 ? -15.234 3.07 -2.178 1 97.31 77 VAL B CA 1
ATOM 1584 C C . VAL B 1 77 ? -16.203 1.911 -1.997 1 97.31 77 VAL B C 1
ATOM 1586 O O . VAL B 1 77 ? -16.984 1.597 -2.904 1 97.31 77 VAL B O 1
ATOM 1589 N N . GLN B 1 78 ? -16.125 1.317 -0.903 1 95.31 78 GLN B N 1
ATOM 1590 C CA . GLN B 1 78 ? -17.109 0.317 -0.5 1 95.31 78 GLN B CA 1
ATOM 1591 C C . GLN B 1 78 ? -17.531 0.517 0.952 1 95.31 78 GLN B C 1
ATOM 1593 O O . GLN B 1 78 ? -16.766 0.236 1.874 1 95.31 78 GLN B O 1
ATOM 1598 N N . GLY B 1 79 ? -18.812 1.009 1.16 1 93.75 79 GLY B N 1
ATOM 1599 C CA . GLY B 1 79 ? -19.281 1.278 2.512 1 93.75 79 GLY B CA 1
ATOM 1600 C C . GLY B 1 79 ? -18.469 2.344 3.221 1 93.75 79 GLY B C 1
ATOM 1601 O O . GLY B 1 79 ? -18.375 3.48 2.752 1 93.75 79 GLY B O 1
ATOM 1602 N N . THR B 1 80 ? -17.766 1.872 4.266 1 96.5 80 THR B N 1
ATOM 1603 C CA . THR B 1 80 ? -17.078 2.834 5.117 1 96.5 80 THR B CA 1
ATOM 1604 C C . THR B 1 80 ? -15.562 2.715 4.945 1 96.5 80 TH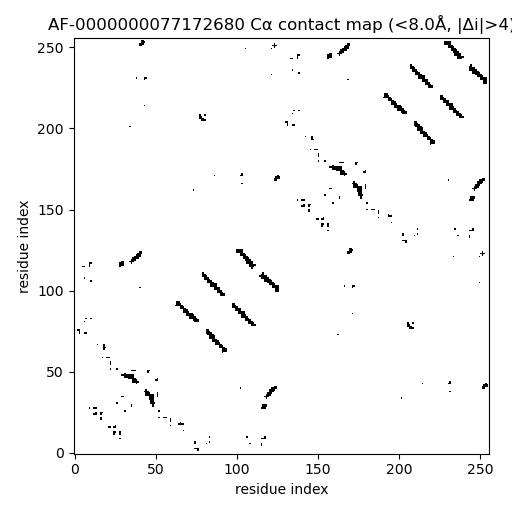R B C 1
ATOM 1606 O O . THR B 1 80 ? -14.797 3.201 5.781 1 96.5 80 THR B O 1
ATOM 1609 N N . LEU B 1 81 ? -15.148 2.023 3.92 1 98.19 81 LEU B N 1
ATOM 1610 C CA . LEU B 1 81 ? -13.734 1.896 3.594 1 98.19 81 LEU B CA 1
ATOM 1611 C C . LEU B 1 81 ? -13.469 2.295 2.145 1 98.19 81 LEU B C 1
ATOM 1613 O O . LEU B 1 81 ? -14.289 2.025 1.264 1 98.19 81 LEU B O 1
ATOM 1617 N N . ALA B 1 82 ? -12.398 2.957 1.882 1 98.56 82 ALA B N 1
ATOM 1618 C CA . ALA B 1 82 ? -11.984 3.367 0.544 1 98.56 82 ALA B CA 1
ATOM 1619 C C . ALA B 1 82 ? -10.461 3.311 0.403 1 98.56 82 ALA B C 1
ATOM 1621 O O . ALA B 1 82 ? -9.742 3.334 1.401 1 98.56 82 ALA B O 1
ATOM 1622 N N . TYR B 1 83 ? -10 3.158 -0.821 1 98.81 83 TYR B N 1
ATOM 1623 C CA . TYR B 1 83 ? -8.562 3.293 -1.056 1 98.81 83 TYR B CA 1
ATOM 1624 C C . TYR B 1 83 ? -8.289 4.035 -2.359 1 98.81 83 TYR B C 1
ATOM 1626 O O . TYR B 1 83 ? -9.102 3.984 -3.289 1 98.81 83 TYR B O 1
ATOM 1634 N N . VAL B 1 84 ? -7.27 4.762 -2.352 1 98.88 84 VAL B N 1
ATOM 1635 C CA . VAL B 1 84 ? -6.754 5.52 -3.49 1 98.88 84 VAL B CA 1
ATOM 1636 C C . VAL B 1 84 ? -5.332 5.062 -3.809 1 98.88 84 VAL B C 1
ATOM 1638 O O . VAL B 1 84 ? -4.488 4.973 -2.916 1 98.88 84 VAL B O 1
ATOM 1641 N N . VAL B 1 85 ? -5.082 4.684 -5.023 1 98.94 85 VAL B N 1
ATOM 1642 C CA . 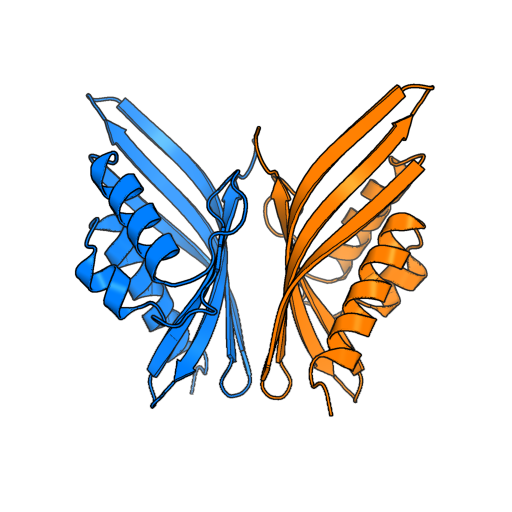VAL B 1 85 ? -3.74 4.422 -5.527 1 98.94 85 VAL B CA 1
ATOM 1643 C C . VAL B 1 85 ? -3.322 5.531 -6.488 1 98.94 85 VAL B C 1
ATOM 1645 O O . VAL B 1 85 ? -4.105 5.949 -7.344 1 98.94 85 VAL B O 1
ATOM 1648 N N . LEU B 1 86 ? -2.127 6.047 -6.281 1 98.88 86 LEU B N 1
ATOM 1649 C CA . LEU B 1 86 ? -1.713 7.188 -7.09 1 98.88 86 LEU B CA 1
ATOM 1650 C C . LEU B 1 86 ? -0.199 7.203 -7.27 1 98.88 86 LEU B C 1
ATOM 1652 O O . LEU B 1 86 ? 0.524 6.512 -6.551 1 98.88 86 LEU B O 1
ATOM 1656 N N . MET B 1 87 ? 0.255 7.883 -8.234 1 98.62 87 MET B N 1
ATOM 1657 C CA . MET B 1 87 ? 1.654 8.258 -8.414 1 98.62 87 MET B CA 1
ATOM 1658 C C . MET B 1 87 ? 1.898 9.688 -7.926 1 98.62 87 MET B C 1
ATOM 1660 O O . MET B 1 87 ? 1.112 10.586 -8.211 1 98.62 87 MET B O 1
ATOM 1664 N N . GLU B 1 88 ? 2.891 9.844 -7.145 1 97.62 88 GLU B N 1
ATOM 1665 C CA . GLU B 1 88 ? 3.311 11.164 -6.688 1 97.62 88 GLU B CA 1
ATOM 1666 C C . GLU B 1 88 ? 4.605 11.602 -7.367 1 97.62 88 GLU B C 1
ATOM 1668 O O . GLU B 1 88 ? 5.559 10.82 -7.457 1 97.62 88 GLU B O 1
ATOM 1673 N N . LYS B 1 89 ? 4.602 12.773 -7.844 1 96.62 89 LYS B N 1
ATOM 1674 C CA . LYS B 1 89 ? 5.824 13.477 -8.219 1 96.62 89 LYS B CA 1
ATOM 1675 C C . LYS B 1 89 ? 6.18 14.555 -7.191 1 96.62 89 LYS B C 1
ATOM 1677 O O . LYS B 1 89 ? 5.445 15.531 -7.031 1 96.62 89 LYS B O 1
ATOM 1682 N N . VAL B 1 90 ? 7.273 14.352 -6.547 1 94.88 90 VAL B N 1
ATOM 1683 C CA . VAL B 1 90 ? 7.68 15.234 -5.461 1 94.88 90 VAL B CA 1
ATOM 1684 C C . VAL B 1 90 ? 8.906 16.047 -5.883 1 94.88 90 VAL B C 1
ATOM 1686 O O . VAL B 1 90 ? 9.953 15.477 -6.195 1 94.88 90 VAL B O 1
ATOM 1689 N N . LEU B 1 91 ? 8.727 17.297 -5.98 1 93.94 91 LEU B N 1
ATOM 1690 C CA . LEU B 1 91 ? 9.82 18.234 -6.223 1 93.94 91 LEU B CA 1
ATOM 1691 C C . LEU B 1 91 ? 10.305 18.844 -4.918 1 93.94 91 LEU B C 1
ATOM 1693 O O . LEU B 1 91 ? 9.508 19.406 -4.16 1 93.94 91 LEU B O 1
ATOM 1697 N N . GLN B 1 92 ? 11.57 18.578 -4.695 1 90.38 92 GLN B N 1
ATOM 1698 C CA . GLN B 1 92 ? 12.195 19.219 -3.537 1 90.38 92 GLN B CA 1
ATOM 1699 C C . GLN B 1 92 ? 13.32 20.156 -3.963 1 90.38 92 GLN B C 1
ATOM 1701 O O . GLN B 1 92 ? 14.031 19.875 -4.934 1 90.38 92 GLN B O 1
ATOM 1706 N N . ALA B 1 93 ? 13.367 21.266 -3.268 1 87.38 93 ALA B N 1
ATOM 1707 C CA . ALA B 1 93 ? 14.43 22.234 -3.531 1 87.38 93 ALA B CA 1
ATOM 1708 C C . ALA B 1 93 ? 15.125 22.656 -2.238 1 87.38 93 ALA B C 1
ATOM 1710 O O . ALA B 1 93 ? 14.484 22.812 -1.2 1 87.38 93 ALA B O 1
ATOM 1711 N N . ALA B 1 94 ? 16.516 22.547 -2.361 1 82.12 94 ALA B N 1
ATOM 1712 C CA . ALA B 1 94 ? 17.359 23.031 -1.276 1 82.12 94 ALA B CA 1
ATOM 1713 C C . ALA B 1 94 ? 18.672 23.609 -1.816 1 82.12 94 ALA B C 1
ATOM 1715 O O . ALA B 1 94 ? 19.297 23.016 -2.699 1 82.12 94 ALA B O 1
ATOM 1716 N N . GLY B 1 95 ? 19 24.812 -1.318 1 84.94 95 GLY B N 1
ATOM 1717 C CA . GLY B 1 95 ? 20.281 25.406 -1.648 1 84.94 95 GLY B CA 1
ATOM 1718 C C . GLY B 1 95 ? 20.469 25.656 -3.135 1 84.94 95 GLY B C 1
ATOM 1719 O O . GLY B 1 95 ? 21.547 25.438 -3.68 1 84.94 95 GLY B O 1
ATOM 1720 N N . GLY B 1 96 ? 19.484 25.891 -3.781 1 84.06 96 GLY B N 1
ATOM 1721 C CA . GLY B 1 96 ? 19.594 26.203 -5.199 1 84.06 96 GLY B CA 1
ATOM 1722 C C . GLY B 1 96 ? 19.516 24.969 -6.09 1 84.06 96 GLY B C 1
ATOM 1723 O O . GLY B 1 96 ? 19.562 25.094 -7.316 1 84.06 96 GLY B O 1
ATOM 1724 N N . GLN B 1 97 ? 19.469 23.766 -5.52 1 89.19 97 GLN B N 1
ATOM 1725 C CA . GLN B 1 97 ? 19.359 22.531 -6.281 1 89.19 97 GLN B CA 1
ATOM 1726 C C . GLN B 1 97 ? 17.953 21.938 -6.145 1 89.19 97 GLN B C 1
ATOM 1728 O O . GLN B 1 97 ? 17.297 22.109 -5.113 1 89.19 97 GLN B O 1
ATOM 1733 N N . SER B 1 98 ? 17.469 21.516 -7.273 1 89.38 98 SER B N 1
ATOM 1734 C CA . SER B 1 98 ? 16.156 20.859 -7.254 1 89.38 98 SER B CA 1
ATOM 1735 C C . SER B 1 98 ? 16.25 19.422 -7.754 1 89.38 98 SER B C 1
ATOM 1737 O O . SER B 1 98 ? 17.062 19.109 -8.625 1 89.38 98 SER B O 1
ATOM 1739 N N . ALA B 1 99 ? 15.492 18.516 -7.074 1 90.69 99 ALA B N 1
ATOM 1740 C CA . ALA B 1 99 ? 15.359 17.125 -7.473 1 90.69 99 ALA B CA 1
ATOM 1741 C C . ALA B 1 99 ? 13.898 16.688 -7.484 1 90.69 99 ALA B C 1
ATOM 1743 O O . ALA B 1 99 ? 13.086 17.219 -6.719 1 90.69 99 ALA B O 1
ATOM 1744 N N . SER B 1 100 ? 13.648 15.93 -8.461 1 93.75 100 SER B N 1
ATOM 1745 C CA . SER B 1 100 ? 12.305 15.367 -8.547 1 93.75 100 SER B CA 1
ATOM 1746 C C . SER B 1 100 ? 12.336 13.844 -8.469 1 93.75 100 SER B C 1
ATOM 1748 O O . SER B 1 100 ? 13.148 13.203 -9.133 1 93.75 100 SER B O 1
ATOM 1750 N N . VAL B 1 101 ? 11.484 13.375 -7.59 1 93.19 101 VAL B N 1
ATOM 1751 C CA . VAL B 1 101 ? 11.406 11.93 -7.441 1 93.19 101 VAL B CA 1
ATOM 1752 C C . VAL B 1 101 ? 9.953 11.469 -7.586 1 93.19 101 VAL B C 1
ATOM 1754 O O . VAL B 1 101 ? 9.031 12.234 -7.297 1 93.19 101 VAL B O 1
ATOM 1757 N N . GLN B 1 102 ? 9.82 10.312 -8.133 1 96.5 102 GLN B N 1
ATOM 1758 C CA . GLN B 1 102 ? 8.492 9.711 -8.242 1 96.5 102 GLN B CA 1
ATOM 1759 C C . GLN B 1 102 ? 8.336 8.555 -7.262 1 96.5 102 GLN B C 1
ATOM 1761 O O . GLN B 1 102 ? 9.281 7.805 -7.02 1 96.5 102 GLN B O 1
ATOM 1766 N N . SER B 1 103 ? 7.137 8.477 -6.742 1 97.69 103 SER B N 1
ATOM 1767 C CA . SER B 1 103 ? 6.793 7.379 -5.844 1 97.69 103 SER B CA 1
ATOM 1768 C C . SER B 1 103 ? 5.355 6.918 -6.066 1 97.69 103 SER B C 1
ATOM 1770 O O . SER B 1 103 ? 4.547 7.645 -6.645 1 97.69 103 SER B O 1
ATOM 1772 N N . MET B 1 104 ? 5.113 5.691 -5.777 1 98.81 104 MET B N 1
ATOM 1773 C CA . MET B 1 104 ? 3.738 5.203 -5.691 1 98.81 104 MET B CA 1
ATOM 1774 C C . MET B 1 104 ? 3.195 5.363 -4.273 1 98.81 104 MET B C 1
ATOM 1776 O O . MET B 1 104 ? 3.955 5.324 -3.305 1 98.81 104 MET B O 1
ATOM 1780 N N . ALA B 1 105 ? 1.887 5.535 -4.176 1 98.88 105 ALA B N 1
ATOM 1781 C CA . ALA B 1 105 ? 1.25 5.582 -2.861 1 98.88 105 ALA B CA 1
ATOM 1782 C C . ALA B 1 105 ? -0.089 4.848 -2.877 1 98.88 105 ALA B C 1
ATOM 1784 O O . ALA B 1 105 ? -0.841 4.938 -3.85 1 98.88 105 ALA B O 1
ATOM 1785 N N . THR B 1 106 ? -0.367 4.098 -1.874 1 98.94 106 THR B N 1
ATOM 1786 C CA . THR B 1 106 ? -1.68 3.574 -1.516 1 98.94 106 THR B CA 1
ATOM 1787 C C . THR B 1 106 ? -2.193 4.227 -0.236 1 98.94 106 THR B C 1
ATOM 1789 O O . THR B 1 106 ? -1.555 4.133 0.815 1 98.94 106 THR B O 1
ATOM 1792 N N . ASN B 1 107 ? -3.303 4.914 -0.316 1 98.94 107 ASN B N 1
ATOM 1793 C CA . ASN B 1 107 ? -3.982 5.516 0.827 1 98.94 107 ASN B CA 1
ATOM 1794 C C . ASN B 1 107 ? -5.305 4.812 1.124 1 98.94 107 ASN B C 1
ATOM 1796 O O . ASN B 1 107 ? -6.152 4.672 0.24 1 98.94 107 ASN B O 1
ATOM 1800 N N . VAL B 1 108 ? -5.48 4.359 2.336 1 98.94 108 VAL B N 1
ATOM 1801 C CA . VAL B 1 108 ? -6.738 3.754 2.764 1 98.94 108 VAL B CA 1
ATOM 1802 C C . VAL B 1 108 ? -7.473 4.703 3.707 1 98.94 108 VAL B C 1
ATOM 1804 O O . VAL B 1 108 ? -6.867 5.262 4.629 1 98.94 108 VAL B O 1
ATOM 1807 N N . PHE B 1 109 ? -8.75 4.918 3.484 1 98.81 109 PHE B N 1
ATOM 1808 C CA . PHE B 1 109 ? -9.586 5.824 4.258 1 98.81 109 PHE B CA 1
ATOM 1809 C C . PHE B 1 109 ? -10.734 5.07 4.918 1 98.81 109 PHE B C 1
ATOM 1811 O O . PHE B 1 109 ? -11.281 4.133 4.336 1 98.81 109 PHE B O 1
ATOM 1818 N N . ALA B 1 110 ? -11.117 5.496 6.059 1 98.31 110 ALA B N 1
ATOM 1819 C CA . ALA B 1 110 ? -12.312 5.016 6.746 1 98.31 110 ALA B CA 1
ATOM 1820 C C . ALA B 1 110 ? -13.289 6.156 7.004 1 98.31 110 ALA B C 1
ATOM 1822 O O . ALA B 1 110 ? -12.883 7.273 7.336 1 98.31 110 ALA B O 1
ATOM 1823 N N . LEU B 1 111 ? -14.5 5.848 6.816 1 97.44 111 LEU B N 1
ATOM 1824 C CA . LEU B 1 111 ? -15.555 6.789 7.16 1 97.44 111 LEU B CA 1
ATOM 1825 C C . LEU B 1 111 ? -15.883 6.723 8.648 1 97.44 111 LEU B C 1
ATOM 1827 O O . LEU B 1 111 ? -16.391 5.707 9.133 1 97.44 111 LEU B O 1
ATOM 1831 N N . LEU B 1 112 ? -15.539 7.727 9.383 1 96.38 112 LEU B N 1
ATOM 1832 C CA . LEU B 1 112 ? -15.766 7.82 10.828 1 96.38 112 LEU B CA 1
ATOM 1833 C C . LEU B 1 112 ? -16.547 9.086 11.172 1 96.38 112 LEU B C 1
ATOM 1835 O O . LEU B 1 112 ? -16.094 10.195 10.883 1 96.38 112 LEU B O 1
ATOM 1839 N N . GLY B 1 113 ? -17.75 8.945 11.727 1 95.56 113 GLY B N 1
ATOM 1840 C CA . GLY B 1 113 ? -18.562 10.094 12.109 1 95.56 113 GLY B CA 1
ATOM 1841 C C . GLY B 1 113 ? -18.906 10.992 10.93 1 95.56 113 GLY B C 1
ATOM 1842 O O . GLY B 1 113 ? -18.844 12.219 11.039 1 95.56 113 GLY B O 1
ATOM 1843 N N . GLY B 1 114 ? -19 10.438 9.773 1 95.94 114 GLY B N 1
ATOM 1844 C CA . GLY B 1 114 ? -19.469 11.164 8.609 1 95.94 114 GLY B CA 1
ATOM 1845 C C . GLY B 1 114 ? -18.344 11.797 7.812 1 95.94 114 GLY B C 1
ATOM 1846 O O . GLY B 1 114 ? -18.578 12.445 6.793 1 95.94 114 GLY B O 1
ATOM 1847 N N . SER B 1 115 ? -17.141 11.531 8.273 1 97.31 115 SER B N 1
ATOM 1848 C CA . SER B 1 115 ? -15.984 12.078 7.559 1 97.31 115 SER B CA 1
ATOM 1849 C C . SER B 1 115 ? -14.977 10.984 7.23 1 97.31 115 SER B C 1
ATOM 1851 O O . SER B 1 115 ? -14.867 9.992 7.949 1 97.31 115 SER B O 1
ATOM 1853 N N . TRP B 1 116 ? -14.281 11.195 6.094 1 98.19 116 TRP B N 1
ATOM 1854 C CA . TRP B 1 116 ? -13.242 10.258 5.691 1 98.19 116 TRP B CA 1
ATOM 1855 C C . TRP B 1 116 ? -11.898 10.633 6.32 1 98.19 116 TRP B C 1
ATOM 1857 O O . TRP B 1 116 ? -11.453 11.773 6.219 1 98.19 116 TRP B O 1
ATOM 1867 N N . TYR B 1 117 ? -11.273 9.641 6.969 1 98.75 117 TYR B N 1
ATOM 1868 C CA . TYR B 1 117 ? -9.953 9.82 7.566 1 98.75 117 TYR B CA 1
ATOM 1869 C C . TYR B 1 117 ? -8.961 8.812 7.008 1 98.75 117 TYR B C 1
ATOM 1871 O O . TYR B 1 117 ? -9.305 7.645 6.793 1 98.75 117 TYR B O 1
ATOM 1879 N N . LEU B 1 118 ? -7.773 9.281 6.742 1 98.88 118 LEU B N 1
ATOM 1880 C CA . LEU B 1 118 ? -6.676 8.383 6.391 1 98.88 118 LEU B CA 1
ATOM 1881 C C . LEU B 1 118 ? -6.363 7.434 7.539 1 98.88 118 LEU B C 1
ATOM 1883 O O . LEU B 1 118 ? -6.172 7.871 8.68 1 98.88 118 LEU B O 1
ATOM 1887 N N . VAL B 1 119 ? -6.363 6.094 7.242 1 98.88 119 VAL B N 1
ATOM 1888 C CA . VAL B 1 119 ? -6.066 5.109 8.273 1 98.88 119 VAL B CA 1
ATOM 1889 C C . VAL B 1 119 ? -4.789 4.355 7.922 1 98.88 119 VAL B C 1
ATOM 1891 O O . VAL B 1 119 ? -4.176 3.717 8.781 1 98.88 119 VAL B O 1
ATOM 1894 N N . HIS B 1 120 ? -4.359 4.441 6.699 1 98.94 120 HIS B N 1
ATOM 1895 C CA . HIS B 1 120 ? -3.141 3.783 6.25 1 98.94 120 HIS B CA 1
ATOM 1896 C C . HIS B 1 120 ? -2.559 4.48 5.023 1 98.94 120 HIS B C 1
ATOM 1898 O O . HIS B 1 120 ? -3.295 4.844 4.105 1 98.94 120 HIS B O 1
ATOM 1904 N N . HIS B 1 121 ? -1.313 4.789 5.027 1 98.94 121 HIS B N 1
ATOM 1905 C CA . HIS B 1 121 ? -0.532 5.316 3.916 1 98.94 121 HIS B CA 1
ATOM 1906 C C . HIS B 1 121 ? 0.672 4.43 3.617 1 98.94 121 HIS B C 1
ATOM 1908 O O . HIS B 1 121 ? 1.432 4.082 4.523 1 98.94 121 HIS B O 1
ATOM 1914 N N . HIS B 1 122 ? 0.857 3.996 2.395 1 98.94 122 HIS B N 1
ATOM 1915 C CA . HIS B 1 122 ? 1.994 3.219 1.915 1 98.94 122 HIS B CA 1
ATOM 1916 C C . HIS B 1 122 ? 2.664 3.896 0.726 1 98.94 122 HIS B C 1
ATOM 1918 O O . HIS B 1 122 ? 2.135 3.871 -0.388 1 98.94 122 HIS B O 1
ATOM 1924 N N . GLY B 1 123 ? 3.789 4.508 0.968 1 98.69 123 GLY B N 1
ATOM 1925 C CA . GLY B 1 123 ? 4.594 5.094 -0.094 1 98.69 123 GLY B CA 1
ATOM 1926 C C . GLY B 1 123 ? 5.809 4.262 -0.454 1 98.69 123 GLY B C 1
ATOM 1927 O O . GLY B 1 123 ? 6.434 3.658 0.42 1 98.69 123 GLY B O 1
ATOM 1928 N N . SER B 1 124 ? 6.133 4.223 -1.704 1 98.38 124 SER B N 1
ATOM 1929 C CA . SER B 1 124 ? 7.312 3.477 -2.139 1 98.38 124 SER B CA 1
ATOM 1930 C C . SER B 1 124 ? 7.996 4.164 -3.316 1 98.38 124 SER B C 1
ATOM 1932 O O . SER B 1 124 ? 7.328 4.758 -4.164 1 98.38 124 SER B O 1
ATOM 1934 N N . PRO B 1 125 ? 9.297 4.023 -3.389 1 96.5 125 PRO B N 1
ATOM 1935 C CA . PRO B 1 125 ? 10.008 4.645 -4.508 1 96.5 125 PRO B CA 1
ATOM 1936 C C . PRO B 1 125 ? 9.789 3.91 -5.828 1 96.5 125 PRO B C 1
ATOM 1938 O O . PRO B 1 125 ? 9.508 2.709 -5.828 1 96.5 125 PRO B O 1
ATOM 1941 N N . ILE B 1 126 ? 9.852 4.68 -6.891 1 95.81 126 ILE B N 1
ATOM 1942 C CA . ILE B 1 126 ? 10 4.109 -8.227 1 95.81 126 ILE B CA 1
ATOM 1943 C C . ILE B 1 126 ? 11.453 4.207 -8.672 1 95.81 126 ILE B C 1
ATOM 1945 O O . ILE B 1 126 ? 12.031 5.297 -8.688 1 95.81 126 ILE B O 1
ATOM 1949 N N . ARG B 1 127 ? 12.008 3.074 -8.883 1 86.31 127 ARG B N 1
ATOM 1950 C CA . ARG B 1 127 ? 13.398 3.082 -9.305 1 86.31 127 ARG B CA 1
ATOM 1951 C C . ARG B 1 127 ? 13.516 3.195 -10.82 1 86.31 127 ARG B C 1
ATOM 1953 O O . ARG B 1 127 ? 12.797 2.506 -11.555 1 86.31 127 ARG B O 1
ATOM 1960 N N . ARG B 1 128 ? 14.25 4.188 -11.242 1 65.38 128 ARG B N 1
ATOM 1961 C CA . ARG B 1 128 ? 14.547 4.418 -12.648 1 65.38 128 ARG B CA 1
ATOM 1962 C C . ARG B 1 128 ? 15.531 3.377 -13.18 1 65.38 128 ARG B C 1
ATOM 1964 O O . ARG B 1 128 ? 16.375 2.873 -12.43 1 65.38 128 ARG B O 1
#

Sequence (256 aa):
MDECEAVLGANAAFYRAFEKRDIEAMAAVWSQGAASLCIHPGRPALRGWSAVRQSWEQIFKVTAYIEIETEILTCEVQGTLAYVVLMEKVLQAAGGQSASVQSMATNVFALLGGSWYLVHHHGSPIRRMDECEAVLGANAAFYRAFEKRDIEAMAAVWSQGAASLCIHPGRPALRGWSAVRQSWEQIFKVTAYIEIETEILTCEVQGTLAYVVLMEKVLQAAGGQSASVQSMATNVFALLGGSWYLVHHHGSPIRR

Nearest PDB structures (foldseek):
  3gwr-assembly1_A  TM=9.275E-01  e=3.764E-12  Thiobacillus denitrificans ATCC 25259
  5ig0-assembly1_A-2  TM=8.053E-01  e=3.015E-07  Salpingoeca rosetta
  6of9-assembly1_I-2  TM=8.292E-01  e=2.569E-06  Chlamydomonas reinhardtii
  3bb9-assembly3_E  TM=7.540E-01  e=3.238E-06  Shewanella frigidimarina NCIMB 400
  3ksp-assembly1_A-2  TM=7.320E-01  e=1.092E-05  Exiguobacterium sibiricum 255-15

Radius of gyration: 18.11 Å; Cα contacts (8 Å, |Δi|>4): 550; chains: 2; bounding box: 48×48×36 Å

Solvent-accessible surface area (backbone atoms only — not comparable to full-atom values): 13191 Å² total; per-residue (Å²): 128,72,77,42,52,68,53,50,48,41,51,50,46,42,51,50,17,57,42,67,53,33,66,68,53,39,53,72,33,38,41,77,42,74,77,18,36,36,23,51,62,40,39,67,74,33,65,12,30,69,51,41,51,52,52,52,52,53,52,39,72,73,49,84,39,52,45,72,48,75,47,81,75,48,70,48,68,39,94,49,33,32,40,36,37,31,39,38,40,40,38,37,44,59,93,91,43,74,51,74,46,48,28,39,34,42,38,30,30,34,56,55,95,89,38,61,22,40,39,32,41,41,36,25,51,44,62,130,128,72,76,42,51,66,52,51,49,42,51,49,45,43,52,50,16,56,42,65,54,32,65,67,53,39,53,71,32,38,41,78,42,73,78,18,36,36,22,51,62,40,40,68,74,34,66,12,28,71,52,40,50,52,51,51,52,53,51,40,71,74,48,84,41,53,46,71,48,76,47,79,74,47,69,48,70,38,95,50,33,32,39,35,37,31,40,36,40,39,38,37,45,58,96,91,43,75,50,75,49,50,29,40,36,42,38,32,31,33,55,55,94,91,38,62,20,40,38,31,40,42,36,25,48,43,64,130

pLDDT: mean 95.83, std 7.12, range [40.25, 98.94]

Secondary structure (DSSP, 8-state):
--TTHHHHHHHHHHHHHHHTT-HHHHHHHB--STT-EEE-TTSPPEESHHHHHHHHHHHHHH-SEEEEEEEEEEEEEETTEEEEEEEEEEEEEETTEEEEEEEEEEEEEEEETTEEEEEEEEEEEPP-/--THHHHHHHHHHHHHHHHTT-HHHHHHHB--STT-EEE-TT---EESHHHHHHHHHHHHHH-SEEEEEEEEEEEEEETTEEEEEEEEEEEEEETTEEEEEEEEEEEEEEEETTEEEEEEEEEEEPP-

InterPro domains:
  IPR032710 NTF2-like domain superfamily [SSF54427] (1-127)
  IPR037401 SnoaL-like domain [PF13474] (8-126)

Organism: Gloeobacter violaceus (strain ATCC 29082 / PCC 7421) (NCBI:txid251221)